Protein AF-L0EBZ5-F1 (afdb_monomer)

Solvent-accessible surface area (backbone atoms only — not comparable to full-atom values): 11875 Å² total; per-residue (Å²): 110,71,67,62,56,48,29,52,48,40,28,44,53,38,49,53,49,49,56,52,37,51,57,29,50,77,70,68,35,51,70,59,31,51,51,50,51,32,53,49,33,39,73,76,66,73,35,46,58,75,56,60,70,71,45,53,50,66,55,54,47,49,76,44,35,58,97,87,45,67,41,54,22,59,43,52,28,51,19,52,54,30,38,51,52,11,58,46,30,44,76,71,70,37,56,68,60,14,47,55,27,36,54,39,18,31,54,36,19,58,69,40,42,88,69,65,64,85,90,47,82,65,47,40,60,62,52,30,54,53,40,48,64,73,42,66,90,52,88,76,62,61,88,48,25,52,55,50,13,54,46,28,44,78,72,46,33,40,41,61,12,48,52,26,40,52,57,20,61,76,31,92,88,52,58,68,67,59,56,49,50,50,38,62,53,56,72,74,51,57,61,69,59,29,45,75,14,64,36,38,60,69,56,45,52,47,55,43,47,55,53,60,54,53,56,68,55,58,71,71,77,114

Nearest PDB structures (foldseek):
  8e0o-assembly1_C  TM=2.740E-01  e=2.193E-01  synthetic construct
  4wne-assembly1_A  TM=2.715E-01  e=3.177E-01  Homo sapiens
  7obr-assembly1_u  TM=5.544E-01  e=4.876E+00  Canis lupus familiaris
  9dze-assembly1_S  TM=2.892E-01  e=5.286E-01  synthetic construct

Mean predicted aligned error: 4.86 Å

pLDDT: mean 92.27, std 10.13, range [36.72, 98.69]

Organism: Thermobacillus composti (strain DSM 18247 / JCM 13945 / KWC4) (NCBI:txid717605)

Radius of gyration: 19.89 Å; Cα contacts (8 Å, |Δi|>4): 236; chains: 1; bounding box: 56×47×51 Å

Structure (mmCIF, N/CA/C/O backbone):
data_AF-L0EBZ5-F1
#
_entry.id   AF-L0EBZ5-F1
#
loop_
_atom_site.group_PDB
_atom_site.id
_atom_site.type_symbol
_atom_site.label_atom_id
_atom_site.label_alt_id
_atom_site.label_comp_id
_atom_site.label_asym_id
_atom_site.label_entity_id
_atom_site.label_seq_id
_atom_site.pdbx_PDB_ins_code
_atom_site.Cartn_x
_atom_site.Cartn_y
_atom_site.Cartn_z
_atom_site.occupancy
_atom_site.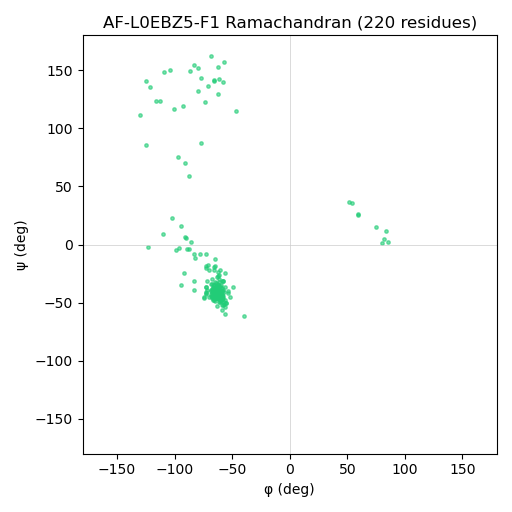B_iso_or_equiv
_atom_site.auth_seq_id
_atom_site.auth_comp_id
_atom_site.auth_asym_id
_atom_site.auth_atom_id
_atom_site.pdbx_PDB_model_num
ATOM 1 N N . MET A 1 1 ? 3.199 -25.311 5.488 1.00 59.12 1 MET A N 1
ATOM 2 C CA . MET A 1 1 ? 1.806 -25.485 5.951 1.00 59.12 1 MET A CA 1
ATOM 3 C C . MET A 1 1 ? 1.466 -24.422 6.993 1.00 59.12 1 MET A C 1
ATOM 5 O O . MET A 1 1 ? 0.778 -23.484 6.636 1.00 59.12 1 MET A O 1
ATOM 9 N N . PHE A 1 2 ? 2.091 -24.427 8.180 1.00 72.75 2 PHE A N 1
ATOM 10 C CA . PHE A 1 2 ? 1.770 -23.491 9.277 1.00 72.75 2 PHE A CA 1
ATOM 11 C C . PHE A 1 2 ? 1.794 -21.982 8.954 1.00 72.75 2 PHE A C 1
ATOM 13 O O . PHE A 1 2 ? 0.926 -21.261 9.432 1.00 72.75 2 PHE A O 1
ATOM 20 N N . GLN A 1 3 ? 2.750 -21.493 8.156 1.00 79.06 3 GLN A N 1
ATOM 21 C CA . GLN A 1 3 ? 2.847 -20.058 7.841 1.00 79.06 3 GLN A CA 1
ATOM 22 C C . GLN A 1 3 ? 1.708 -19.577 6.930 1.00 79.06 3 GLN A C 1
ATOM 24 O O . GLN A 1 3 ? 1.092 -18.557 7.216 1.00 79.06 3 GLN A O 1
ATOM 29 N N . ARG A 1 4 ? 1.382 -20.334 5.871 1.00 82.75 4 ARG A N 1
ATOM 30 C CA . ARG A 1 4 ? 0.269 -20.001 4.965 1.00 82.75 4 ARG A CA 1
ATOM 31 C C . ARG A 1 4 ? -1.068 -20.048 5.704 1.00 82.75 4 ARG A C 1
ATOM 33 O O . ARG A 1 4 ? -1.863 -19.126 5.569 1.00 82.75 4 ARG A O 1
ATOM 40 N N . ASP A 1 5 ? -1.272 -21.066 6.538 1.00 86.38 5 ASP A N 1
ATOM 41 C CA . ASP A 1 5 ? -2.496 -21.206 7.336 1.00 86.38 5 ASP A CA 1
ATOM 42 C C . ASP A 1 5 ? -2.656 -20.048 8.332 1.00 86.38 5 ASP A C 1
ATOM 44 O O . ASP A 1 5 ? -3.757 -19.538 8.531 1.00 86.38 5 ASP A O 1
ATOM 48 N N . TYR A 1 6 ? -1.552 -19.600 8.938 1.00 89.00 6 TYR A N 1
ATOM 49 C CA . TYR A 1 6 ? -1.548 -18.432 9.813 1.00 89.00 6 TYR A CA 1
ATOM 50 C C . TYR A 1 6 ? -1.896 -17.141 9.058 1.00 89.00 6 TYR A C 1
ATOM 52 O O . TYR A 1 6 ? -2.787 -16.422 9.508 1.00 89.00 6 TYR A O 1
ATOM 60 N N . ILE A 1 7 ? -1.252 -16.878 7.912 1.00 89.69 7 ILE A N 1
ATOM 61 C CA . ILE A 1 7 ? -1.520 -15.690 7.085 1.00 89.69 7 ILE A CA 1
ATOM 62 C C . ILE A 1 7 ? -2.998 -15.651 6.689 1.00 89.69 7 ILE A C 1
ATOM 64 O O . ILE A 1 7 ? -3.682 -14.668 6.959 1.00 89.69 7 ILE A O 1
ATOM 68 N N . MET A 1 8 ? -3.519 -16.749 6.136 1.00 90.94 8 MET A N 1
ATOM 69 C CA . MET A 1 8 ? -4.922 -16.841 5.719 1.00 90.94 8 MET A CA 1
ATOM 70 C C . MET A 1 8 ? -5.890 -16.632 6.884 1.00 90.94 8 MET A C 1
ATOM 72 O O . MET A 1 8 ? -6.902 -15.947 6.736 1.00 90.94 8 MET A O 1
ATOM 76 N N . ARG A 1 9 ? -5.573 -17.179 8.063 1.00 92.69 9 ARG A N 1
ATOM 77 C CA . ARG A 1 9 ? -6.382 -16.964 9.264 1.00 92.69 9 ARG A CA 1
ATOM 78 C C . ARG A 1 9 ? -6.375 -15.501 9.699 1.00 92.69 9 ARG A C 1
ATOM 80 O O . ARG A 1 9 ? -7.437 -14.990 10.036 1.00 92.69 9 ARG A O 1
ATOM 87 N N . MET A 1 10 ? -5.218 -14.839 9.683 1.00 94.69 10 MET A N 1
ATOM 88 C CA . MET A 1 10 ? -5.110 -13.425 10.054 1.00 94.69 10 MET A CA 1
ATOM 89 C C . MET A 1 10 ? -5.924 -12.538 9.103 1.00 94.69 10 MET A C 1
ATOM 91 O O . MET A 1 10 ? -6.700 -11.697 9.548 1.00 94.69 10 MET A O 1
ATOM 95 N N . ILE A 1 11 ? -5.826 -12.796 7.796 1.00 93.81 11 ILE A N 1
ATOM 96 C CA . ILE A 1 11 ? -6.605 -12.104 6.759 1.00 93.81 11 ILE A CA 1
ATOM 97 C C . ILE A 1 11 ? -8.109 -12.309 6.983 1.00 93.81 11 ILE A C 1
ATOM 99 O O . ILE A 1 11 ? -8.870 -11.342 6.980 1.00 93.81 11 ILE A O 1
ATOM 103 N N . ALA A 1 12 ? -8.552 -13.546 7.228 1.00 95.00 12 ALA A N 1
ATOM 104 C CA . ALA A 1 12 ? -9.964 -13.837 7.479 1.00 95.00 12 ALA A CA 1
ATOM 105 C C . ALA A 1 12 ? -10.494 -13.125 8.739 1.00 95.00 12 ALA A C 1
ATOM 107 O O . ALA A 1 12 ? -11.584 -12.554 8.711 1.00 95.00 12 ALA A O 1
ATOM 108 N N . GLN A 1 13 ? -9.710 -13.104 9.821 1.00 96.81 13 GLN A N 1
ATOM 109 C CA . GLN A 1 13 ? -10.061 -12.399 11.060 1.00 96.81 13 GLN A CA 1
ATOM 110 C C . GLN A 1 13 ? -10.159 -10.882 10.853 1.00 96.81 13 GLN A C 1
ATOM 112 O O . GLN A 1 13 ? -11.076 -10.247 11.376 1.00 96.81 13 GLN A O 1
ATOM 117 N N . ALA A 1 14 ? -9.255 -10.297 10.063 1.00 97.31 14 ALA A N 1
ATOM 118 C CA . ALA A 1 14 ? -9.309 -8.879 9.717 1.00 97.31 14 ALA A CA 1
ATOM 119 C C . ALA A 1 14 ? -10.527 -8.541 8.838 1.00 97.31 14 ALA A C 1
ATOM 121 O O . ALA A 1 14 ? -11.159 -7.501 9.034 1.00 97.31 14 ALA A O 1
ATOM 122 N N . ALA A 1 15 ? -10.908 -9.426 7.910 1.00 96.56 15 ALA A N 1
ATOM 123 C CA . ALA A 1 15 ? -12.110 -9.258 7.091 1.00 96.56 15 ALA A CA 1
ATOM 124 C C . ALA A 1 15 ? -13.396 -9.283 7.941 1.00 96.56 15 ALA A C 1
ATOM 126 O O . ALA A 1 15 ? -14.281 -8.443 7.764 1.00 96.56 15 ALA A O 1
ATOM 127 N N . GLU A 1 16 ? -13.488 -10.200 8.909 1.00 98.00 16 GLU A N 1
ATOM 128 C CA . GLU A 1 16 ? -14.607 -10.266 9.860 1.00 98.00 16 GLU A CA 1
ATOM 129 C C . GLU A 1 16 ? -14.685 -9.007 10.743 1.00 98.00 16 GLU A C 1
ATOM 131 O O . GLU A 1 16 ? -15.764 -8.426 10.931 1.00 98.00 16 GLU A O 1
ATOM 136 N N . ALA A 1 17 ? -13.534 -8.535 11.231 1.00 98.25 17 ALA A N 1
ATOM 137 C CA . ALA A 1 17 ? -13.429 -7.285 11.977 1.00 98.25 17 ALA A CA 1
ATOM 138 C C . ALA A 1 17 ? -13.929 -6.094 11.145 1.00 98.25 17 ALA A C 1
ATOM 140 O O . ALA A 1 17 ? -14.751 -5.310 11.623 1.00 98.25 17 ALA A O 1
ATOM 141 N N . ALA A 1 18 ? -13.518 -5.999 9.877 1.00 97.75 18 ALA A N 1
ATOM 142 C CA . ALA A 1 18 ? -13.985 -4.960 8.964 1.00 97.75 18 ALA A CA 1
ATOM 143 C C . ALA A 1 18 ? -15.507 -5.003 8.747 1.00 97.75 18 ALA A C 1
ATOM 145 O O . ALA A 1 18 ? -16.165 -3.962 8.786 1.00 97.75 18 ALA A O 1
ATOM 146 N N . GLY A 1 19 ? -16.097 -6.195 8.604 1.00 97.69 19 GLY A N 1
ATOM 147 C CA . GLY A 1 19 ? -17.553 -6.361 8.529 1.00 97.69 19 GLY A CA 1
ATOM 148 C C . GLY A 1 19 ? -18.277 -5.850 9.781 1.00 97.69 19 GLY A C 1
ATOM 149 O O . GLY A 1 19 ? -19.302 -5.167 9.681 1.00 97.69 19 GLY A O 1
ATOM 150 N N . THR A 1 20 ? -17.711 -6.109 10.962 1.00 98.25 20 THR A N 1
ATOM 151 C CA . THR A 1 20 ? -18.231 -5.601 12.242 1.00 98.25 20 THR A CA 1
ATOM 152 C C . THR A 1 20 ? -18.161 -4.074 12.309 1.00 98.25 20 THR A C 1
ATOM 154 O O . THR A 1 20 ? -19.156 -3.419 12.638 1.00 98.25 20 THR A O 1
ATOM 157 N N . ILE A 1 21 ? -17.021 -3.491 11.926 1.00 98.12 21 ILE A N 1
ATOM 158 C CA . ILE A 1 21 ? -16.803 -2.038 11.901 1.00 98.12 21 ILE A CA 1
ATOM 159 C C . ILE A 1 21 ? -17.763 -1.350 10.929 1.00 98.12 21 ILE A C 1
ATOM 161 O O . ILE A 1 21 ? -18.386 -0.347 11.284 1.00 98.12 21 ILE A O 1
ATOM 165 N N . LEU A 1 22 ? -17.969 -1.917 9.738 1.00 96.62 22 LEU A N 1
ATOM 166 C CA . LEU A 1 22 ? -18.957 -1.426 8.780 1.00 96.62 22 LEU A CA 1
ATOM 167 C C . LEU A 1 22 ? -20.370 -1.397 9.389 1.00 96.62 22 LEU A C 1
ATOM 169 O O . LEU A 1 22 ? -21.114 -0.433 9.195 1.00 96.62 22 LEU A O 1
ATOM 173 N N . GLY A 1 23 ? -20.739 -2.425 10.158 1.00 97.50 23 GLY A N 1
ATOM 174 C CA . GLY A 1 23 ? -22.012 -2.482 10.880 1.00 97.50 23 GLY A CA 1
ATOM 175 C C . GLY A 1 23 ? -22.164 -1.400 11.958 1.00 97.50 23 GLY A C 1
ATOM 176 O O . GLY A 1 23 ? -23.255 -0.848 12.116 1.00 97.50 23 GLY A O 1
ATOM 177 N N . LEU A 1 24 ? -21.091 -1.072 12.687 1.00 97.50 24 LEU A N 1
ATOM 178 C CA . LEU A 1 24 ? -21.056 0.036 13.659 1.00 97.50 24 LEU A CA 1
ATOM 179 C C . LEU A 1 24 ? -21.180 1.395 12.950 1.00 97.50 24 LEU A C 1
ATOM 181 O O . LEU A 1 24 ? -22.012 2.226 13.317 1.00 97.50 24 LEU A O 1
ATOM 185 N N . ARG A 1 25 ? -20.428 1.594 11.861 1.00 95.56 25 ARG A N 1
ATOM 186 C CA . ARG A 1 25 ? -20.462 2.817 11.041 1.00 95.56 25 ARG A CA 1
ATOM 187 C C . ARG A 1 25 ? -21.848 3.099 10.466 1.00 95.56 25 ARG A C 1
ATOM 189 O O . ARG A 1 25 ? -22.315 4.232 10.535 1.00 95.56 25 ARG A O 1
ATOM 196 N N . ARG A 1 26 ? -22.547 2.076 9.959 1.00 95.19 26 ARG A N 1
ATOM 197 C CA . ARG A 1 26 ? -23.929 2.211 9.452 1.00 95.19 26 ARG A CA 1
ATOM 198 C C . ARG A 1 26 ? -24.929 2.659 10.522 1.00 95.19 26 ARG A C 1
ATOM 200 O O . ARG A 1 26 ? -25.935 3.270 10.182 1.00 95.19 26 ARG A O 1
ATOM 207 N N . ARG A 1 27 ? -24.647 2.378 11.796 1.00 96.56 27 ARG A N 1
ATOM 208 C CA . ARG A 1 27 ? -25.429 2.837 12.954 1.00 96.56 27 ARG A CA 1
ATOM 209 C C . ARG A 1 27 ? -24.948 4.180 13.513 1.00 96.56 27 ARG A C 1
ATOM 211 O O . ARG A 1 27 ? -25.463 4.623 14.530 1.00 96.56 27 ARG A O 1
ATOM 218 N N . GLN A 1 28 ? -23.986 4.825 12.848 1.00 93.56 28 GLN A N 1
ATOM 219 C CA . GLN A 1 28 ? -23.330 6.062 13.287 1.00 93.56 28 GLN A CA 1
ATOM 220 C C . GLN A 1 28 ? -22.623 5.938 14.649 1.00 93.56 28 GLN A C 1
ATOM 222 O O . GLN A 1 28 ? -22.383 6.925 15.338 1.00 93.56 28 GLN A O 1
ATOM 227 N N . GLU A 1 29 ? -22.225 4.724 15.030 1.00 96.38 29 GLU A N 1
ATOM 228 C CA . GLU A 1 29 ? -21.567 4.431 16.306 1.00 96.38 29 GLU A CA 1
ATOM 229 C C . GLU A 1 29 ? -20.036 4.612 16.192 1.00 96.38 29 GLU A C 1
ATOM 231 O O . GLU A 1 29 ? -19.260 3.680 16.406 1.00 96.38 29 GLU A O 1
ATOM 236 N N . GLN A 1 30 ? -19.584 5.817 15.826 1.00 95.25 30 GLN A N 1
ATOM 237 C CA . GLN A 1 30 ? -18.178 6.109 15.485 1.00 95.25 30 GLN A CA 1
ATOM 238 C C . GLN A 1 30 ? -17.195 5.793 16.624 1.00 95.25 30 GLN A C 1
ATOM 240 O O . GLN A 1 30 ? -16.200 5.105 16.410 1.00 95.25 30 GLN A O 1
ATOM 245 N N . GLU A 1 31 ? -17.491 6.224 17.854 1.00 96.69 31 GLU A N 1
ATOM 246 C CA . GLU A 1 31 ? -16.633 5.929 19.010 1.00 96.69 31 GLU A CA 1
ATOM 247 C C . GLU A 1 31 ? -16.507 4.426 19.278 1.00 96.69 31 GLU A C 1
ATOM 249 O O . GLU A 1 31 ? -15.456 3.945 19.691 1.00 96.69 31 GLU A O 1
ATOM 254 N N . GLN A 1 32 ? -17.589 3.676 19.064 1.00 98.00 32 GLN A N 1
ATOM 255 C CA . GLN A 1 32 ? -17.605 2.233 19.289 1.00 98.00 32 GLN A CA 1
ATOM 256 C C . GLN A 1 32 ? -16.805 1.520 18.200 1.00 98.00 32 GLN A C 1
ATOM 258 O O . GLN A 1 32 ? -16.080 0.580 18.510 1.00 98.00 32 GLN A O 1
ATOM 263 N N . ALA A 1 33 ? -16.872 2.007 16.956 1.00 98.19 33 ALA A N 1
ATOM 264 C CA . ALA A 1 33 ? -16.024 1.540 15.865 1.00 98.19 33 ALA A CA 1
ATOM 265 C C . ALA A 1 33 ? -14.533 1.760 16.166 1.00 98.19 33 ALA A C 1
ATOM 267 O O . ALA A 1 33 ? -13.755 0.822 16.034 1.00 98.19 33 ALA A O 1
ATOM 268 N N . LEU A 1 34 ? -14.137 2.953 16.628 1.00 97.94 34 LEU A N 1
ATOM 269 C CA . LEU A 1 34 ? -12.738 3.233 16.981 1.00 97.94 34 LEU A CA 1
ATOM 270 C C . LEU A 1 34 ? -12.251 2.383 18.158 1.00 97.94 34 LEU A C 1
ATOM 272 O O . LEU A 1 34 ? -11.172 1.806 18.069 1.00 97.94 34 LEU A O 1
ATOM 276 N N . ARG A 1 35 ? -13.059 2.243 19.220 1.00 98.38 35 ARG A N 1
ATOM 277 C CA . ARG A 1 35 ? -12.728 1.355 20.349 1.00 98.38 35 ARG A CA 1
ATOM 278 C C . ARG A 1 35 ? -12.541 -0.091 19.893 1.00 98.38 35 ARG A C 1
ATOM 280 O O . ARG A 1 35 ? -11.567 -0.722 20.275 1.00 98.38 35 ARG A O 1
ATOM 287 N N . PHE A 1 36 ? -13.431 -0.588 19.033 1.00 98.62 36 PHE A N 1
ATOM 288 C CA . PHE A 1 36 ? -13.312 -1.936 18.481 1.00 98.62 36 PHE A CA 1
ATOM 289 C C . PHE A 1 36 ? -12.031 -2.114 17.652 1.00 98.62 36 PHE A C 1
ATOM 291 O O . PHE A 1 36 ? -11.375 -3.145 17.771 1.00 98.62 36 PHE A O 1
ATOM 298 N N . ILE A 1 37 ? -11.661 -1.121 16.833 1.00 98.56 37 ILE A N 1
ATOM 299 C CA . ILE A 1 37 ? -10.410 -1.145 16.060 1.00 98.56 37 ILE A CA 1
ATOM 300 C C . ILE A 1 37 ? -9.201 -1.226 16.998 1.00 98.56 37 ILE A C 1
ATOM 302 O O . ILE A 1 37 ? -8.353 -2.094 16.803 1.00 98.56 37 ILE A O 1
ATOM 306 N N . ASP A 1 38 ? -9.135 -0.364 18.016 1.00 98.25 38 ASP A N 1
ATOM 307 C CA . ASP A 1 38 ? -8.039 -0.358 18.993 1.00 98.25 38 ASP A CA 1
ATOM 308 C C . ASP A 1 38 ? -7.933 -1.692 19.743 1.00 98.25 38 ASP A C 1
ATOM 310 O O . ASP A 1 38 ? -6.853 -2.281 19.800 1.00 98.25 38 ASP A O 1
ATOM 314 N N . ASP A 1 39 ? -9.052 -2.205 20.261 1.00 98.38 39 ASP A N 1
ATOM 315 C CA . ASP A 1 39 ? -9.085 -3.478 20.986 1.00 98.38 39 ASP A CA 1
ATOM 316 C C . ASP A 1 39 ? -8.634 -4.643 20.089 1.00 98.38 39 ASP A C 1
ATOM 318 O O . ASP A 1 39 ? -7.869 -5.514 20.518 1.00 98.38 39 ASP A O 1
ATOM 322 N N . TRP A 1 40 ? -9.068 -4.654 18.822 1.00 98.62 40 TRP A N 1
ATOM 323 C CA . TRP A 1 40 ? -8.695 -5.695 17.868 1.00 98.62 40 TRP A CA 1
ATOM 324 C C . TRP A 1 40 ? -7.196 -5.665 17.550 1.00 98.62 40 TRP A C 1
ATOM 326 O O . TRP A 1 40 ? -6.545 -6.716 17.612 1.00 98.62 40 TRP A O 1
ATOM 336 N N . LEU A 1 41 ? -6.646 -4.480 1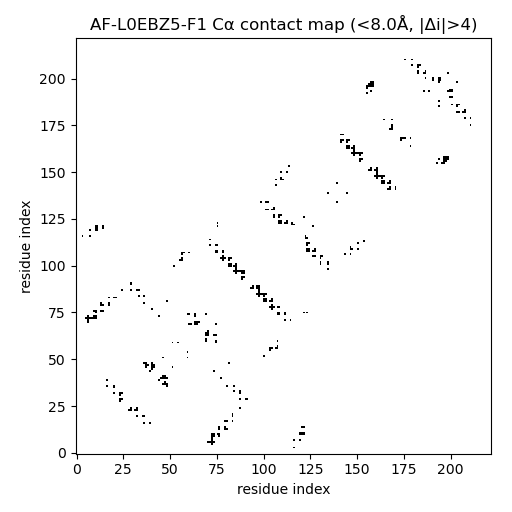7.250 1.00 98.06 41 LEU A N 1
ATOM 337 C CA . LEU A 1 41 ? -5.223 -4.293 16.952 1.00 98.06 41 LEU A CA 1
ATOM 338 C C . LEU A 1 41 ? -4.349 -4.659 18.163 1.00 98.06 41 LEU A C 1
ATOM 340 O O . LEU A 1 41 ? -3.353 -5.369 18.011 1.00 98.06 41 LEU A O 1
ATOM 344 N N . GLU A 1 42 ? -4.739 -4.266 19.376 1.00 97.88 42 GLU A N 1
ATOM 345 C CA . GLU A 1 42 ? -3.980 -4.563 20.595 1.00 97.88 42 GLU A CA 1
ATOM 346 C C . GLU A 1 42 ? -3.989 -6.069 20.901 1.00 97.88 42 GLU A C 1
ATOM 348 O O . GLU A 1 42 ? -2.960 -6.673 21.241 1.00 97.88 42 GLU A O 1
ATOM 353 N N . GLN A 1 43 ? -5.146 -6.716 20.737 1.00 97.75 43 GLN A N 1
ATOM 354 C CA . GLN A 1 43 ? -5.302 -8.140 21.009 1.00 97.75 43 GLN A CA 1
ATOM 355 C C . GLN A 1 43 ? -4.508 -9.014 20.031 1.00 97.75 43 GLN A C 1
ATOM 357 O O . GLN A 1 43 ? -3.869 -9.972 20.479 1.00 97.75 43 GLN A O 1
ATOM 362 N N . HIS A 1 44 ? -4.560 -8.708 18.731 1.00 96.62 44 HIS A N 1
ATOM 363 C CA . HIS A 1 44 ? -4.001 -9.569 17.680 1.00 96.62 44 HIS A CA 1
ATOM 364 C C . HIS A 1 44 ? -2.579 -9.182 17.283 1.00 96.62 44 HIS A C 1
ATOM 366 O O . HIS A 1 44 ? -1.773 -10.065 16.995 1.00 96.62 44 HIS A O 1
ATOM 372 N N . LEU A 1 45 ? -2.265 -7.886 17.289 1.00 95.94 45 LEU A N 1
ATOM 373 C CA . LEU A 1 45 ? -1.041 -7.338 16.707 1.00 95.94 45 LEU A CA 1
ATOM 374 C C . LEU A 1 45 ? -0.190 -6.548 17.710 1.00 95.94 45 LEU A C 1
ATOM 376 O O . LEU A 1 45 ? 0.900 -6.115 17.347 1.00 95.94 45 LEU A O 1
ATOM 380 N N . ARG A 1 46 ? -0.641 -6.393 18.969 1.00 96.50 46 ARG A N 1
ATOM 381 C CA . ARG A 1 46 ? 0.047 -5.596 20.011 1.00 96.50 46 ARG A CA 1
ATOM 382 C C . ARG A 1 46 ? 0.327 -4.163 19.550 1.00 96.50 46 ARG A C 1
ATOM 384 O O . ARG A 1 46 ? 1.372 -3.588 19.851 1.00 96.50 46 ARG A O 1
ATOM 391 N N . LEU A 1 47 ? -0.607 -3.623 18.774 1.00 96.94 47 LEU A N 1
ATOM 392 C CA . LEU A 1 47 ? -0.532 -2.311 18.157 1.00 96.94 47 LEU A CA 1
ATOM 393 C C . LEU A 1 47 ? -1.763 -1.505 18.565 1.00 96.94 47 LEU A C 1
ATOM 395 O O . LEU A 1 47 ? -2.869 -2.026 18.578 1.00 96.94 47 LEU A O 1
ATOM 399 N N . ARG A 1 48 ? -1.579 -0.214 18.827 1.00 96.69 48 ARG A N 1
ATOM 400 C CA . ARG A 1 48 ? -2.682 0.737 19.001 1.00 96.69 48 ARG A CA 1
ATOM 401 C C . ARG A 1 48 ? -2.832 1.616 17.768 1.00 96.69 48 ARG A C 1
ATOM 403 O O . ARG A 1 48 ? -1.828 1.941 17.128 1.00 96.69 48 ARG A O 1
ATOM 410 N N . LEU A 1 49 ? -4.048 2.073 17.476 1.00 96.94 49 LEU A N 1
ATOM 411 C CA . LEU A 1 49 ? -4.326 2.936 16.328 1.00 96.94 49 LEU A CA 1
ATOM 412 C C . LEU A 1 49 ? -3.561 4.262 16.414 1.00 96.94 49 LEU A C 1
ATOM 414 O O . LEU A 1 49 ? -3.024 4.719 15.411 1.00 96.94 49 LEU A O 1
ATOM 418 N N . ASP A 1 50 ? -3.417 4.846 17.608 1.00 96.56 50 ASP A N 1
ATOM 419 C CA . ASP A 1 50 ? -2.668 6.099 17.774 1.00 96.56 50 ASP A CA 1
ATOM 420 C C . ASP A 1 50 ? -1.163 5.944 17.511 1.00 96.56 50 ASP A C 1
ATOM 422 O O . ASP A 1 50 ? -0.513 6.888 17.056 1.00 96.56 50 ASP A O 1
ATOM 426 N N . LEU A 1 51 ? -0.600 4.758 17.768 1.00 96.62 51 LEU A N 1
ATOM 427 C CA . LEU A 1 51 ? 0.770 4.439 17.370 1.00 96.62 51 LEU A CA 1
ATOM 428 C C . LEU A 1 51 ? 0.848 4.235 15.852 1.00 96.62 51 LEU A C 1
ATOM 430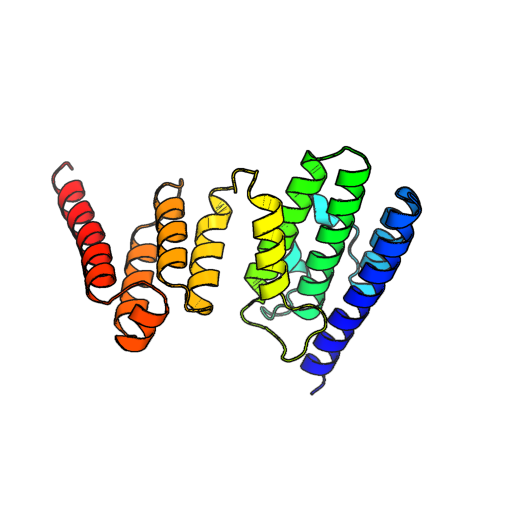 O O . LEU A 1 51 ? 1.750 4.777 15.214 1.00 96.62 51 LEU A O 1
ATOM 434 N N . ALA A 1 52 ? -0.128 3.533 15.270 1.00 96.88 52 ALA A N 1
ATOM 435 C CA . ALA A 1 52 ? -0.222 3.345 13.826 1.00 96.88 52 ALA A CA 1
ATOM 436 C C . ALA A 1 52 ? -0.354 4.667 13.057 1.00 96.88 52 ALA A C 1
ATOM 438 O O . ALA A 1 52 ? 0.233 4.821 11.989 1.00 96.88 52 ALA A O 1
ATOM 439 N N . ASP A 1 53 ? -1.045 5.660 13.614 1.00 96.38 53 ASP A N 1
ATOM 440 C CA . ASP A 1 53 ? -1.153 6.994 13.023 1.00 96.38 53 ASP A CA 1
ATOM 441 C C . ASP A 1 53 ? 0.193 7.748 13.026 1.00 96.38 53 ASP A C 1
ATOM 443 O O . ASP A 1 53 ? 0.472 8.482 12.074 1.00 96.38 53 ASP A O 1
ATOM 447 N N . ARG A 1 54 ? 1.049 7.544 14.039 1.00 96.56 54 ARG A N 1
ATOM 448 C CA . ARG A 1 54 ? 2.346 8.241 14.188 1.00 96.56 54 ARG A CA 1
ATOM 449 C C . ARG A 1 54 ? 3.490 7.626 13.385 1.00 96.56 54 ARG A C 1
ATOM 451 O O . ARG A 1 54 ? 4.401 8.351 13.001 1.00 96.56 54 ARG A O 1
ATOM 458 N N . LEU A 1 55 ? 3.473 6.313 13.176 1.00 96.81 55 LEU A N 1
ATOM 459 C CA . LEU A 1 55 ? 4.537 5.600 12.465 1.00 96.81 55 LEU A CA 1
ATOM 460 C C . LEU A 1 55 ? 4.412 5.746 10.946 1.00 96.81 55 LEU A C 1
ATOM 462 O O . LEU A 1 55 ? 3.307 5.892 10.425 1.00 96.81 55 LEU A O 1
ATOM 466 N N . SER A 1 56 ? 5.530 5.671 10.225 1.00 95.69 56 SER A N 1
ATOM 467 C CA . SER A 1 56 ? 5.499 5.514 8.765 1.00 95.69 56 SER A CA 1
ATOM 468 C C . SER A 1 56 ? 4.962 4.123 8.376 1.00 95.69 56 SER A C 1
ATOM 470 O O . SER A 1 56 ? 4.933 3.211 9.210 1.00 95.69 56 SER A O 1
ATOM 472 N N . ALA A 1 57 ? 4.530 3.926 7.123 1.00 95.12 57 ALA A N 1
ATOM 473 C CA . ALA A 1 57 ? 4.181 2.581 6.649 1.00 95.12 57 ALA A CA 1
ATOM 474 C C . ALA A 1 57 ? 5.390 1.632 6.721 1.00 95.12 57 ALA A C 1
ATOM 476 O O . ALA A 1 57 ? 5.238 0.460 7.064 1.00 95.12 57 ALA A O 1
ATOM 477 N N . ASP A 1 58 ? 6.592 2.153 6.465 1.00 93.56 58 ASP A N 1
ATOM 478 C CA . ASP A 1 58 ? 7.861 1.440 6.605 1.00 93.56 58 ASP A CA 1
ATOM 479 C C . ASP A 1 58 ? 8.068 0.929 8.032 1.00 93.56 58 ASP A C 1
ATOM 481 O O . ASP A 1 58 ? 8.284 -0.267 8.229 1.00 93.56 58 ASP A O 1
ATOM 485 N N . ASP A 1 59 ? 7.937 1.803 9.032 1.00 96.19 59 ASP A N 1
ATOM 486 C CA . ASP A 1 59 ? 8.102 1.427 10.438 1.00 96.19 59 ASP A CA 1
ATOM 487 C C . ASP A 1 59 ? 7.025 0.433 10.890 1.00 96.19 59 ASP A C 1
ATOM 489 O O . ASP A 1 59 ? 7.321 -0.512 11.622 1.00 96.19 59 ASP A O 1
ATOM 493 N N . LEU A 1 60 ? 5.781 0.593 10.422 1.00 95.94 60 LEU A N 1
ATOM 494 C CA . LEU A 1 60 ? 4.707 -0.363 10.706 1.00 95.94 60 LEU A CA 1
ATOM 495 C C . LEU A 1 60 ? 4.984 -1.745 10.120 1.00 95.94 60 LEU A C 1
ATOM 497 O O . LEU A 1 60 ? 4.792 -2.753 10.801 1.00 95.94 60 LEU A O 1
ATOM 501 N N . ALA A 1 61 ? 5.460 -1.806 8.878 1.00 94.00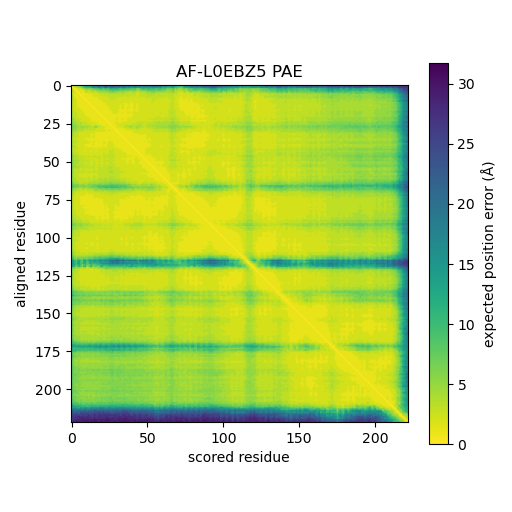 61 ALA A N 1
ATOM 502 C CA . ALA A 1 61 ? 5.858 -3.065 8.267 1.00 94.00 61 ALA A CA 1
ATOM 503 C C . ALA A 1 61 ? 7.045 -3.696 9.016 1.00 94.00 61 ALA A C 1
ATOM 505 O O . ALA A 1 61 ? 7.069 -4.912 9.219 1.00 94.00 61 ALA A O 1
ATOM 506 N N . GLN A 1 62 ? 8.002 -2.885 9.482 1.00 94.56 62 GLN A N 1
ATOM 507 C CA . GLN A 1 62 ? 9.148 -3.363 10.262 1.00 94.56 62 GLN A CA 1
ATOM 508 C C . GLN A 1 62 ? 8.751 -3.931 11.628 1.00 94.56 62 GLN A C 1
ATOM 510 O O . GLN A 1 62 ? 9.302 -4.955 12.032 1.00 94.56 62 GLN A O 1
ATOM 515 N N . LEU A 1 63 ? 7.760 -3.352 12.317 1.00 94.94 63 LEU A N 1
ATOM 516 C CA . LEU A 1 63 ? 7.228 -3.922 13.566 1.00 94.94 63 LEU A CA 1
ATOM 517 C C . LEU A 1 63 ? 6.702 -5.352 13.388 1.00 94.94 63 LE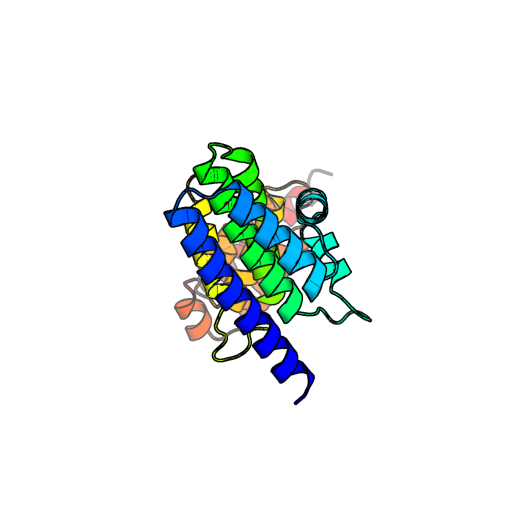U A C 1
ATOM 519 O O . LEU A 1 63 ? 6.793 -6.167 14.306 1.00 94.94 63 LEU A O 1
ATOM 523 N N . HIS A 1 64 ? 6.189 -5.661 12.199 1.00 92.69 64 HIS A N 1
ATOM 524 C CA . HIS A 1 64 ? 5.678 -6.978 11.833 1.00 92.69 64 HIS A CA 1
ATOM 525 C C . HIS A 1 64 ? 6.660 -7.774 10.962 1.00 92.69 64 HIS A C 1
ATOM 527 O O . HIS A 1 64 ? 6.262 -8.699 10.262 1.00 92.69 64 HIS A O 1
ATOM 533 N N . THR A 1 65 ? 7.955 -7.458 11.019 1.00 91.00 65 THR A N 1
ATOM 534 C CA . THR A 1 65 ? 9.009 -8.190 10.308 1.00 91.00 65 THR A CA 1
ATOM 535 C C . THR A 1 65 ? 9.915 -8.904 11.304 1.00 91.00 65 THR A C 1
ATOM 537 O O . THR A 1 65 ? 10.516 -8.291 12.181 1.00 91.00 65 THR A O 1
ATOM 540 N N . THR A 1 66 ? 10.055 -10.225 11.166 1.00 88.25 66 THR A N 1
ATOM 541 C CA . THR A 1 66 ? 10.926 -11.031 12.038 1.00 88.25 66 THR A CA 1
ATOM 542 C C . THR A 1 66 ? 12.053 -11.642 11.222 1.00 88.25 66 THR A C 1
ATOM 544 O O . THR A 1 66 ? 11.806 -12.348 10.249 1.00 88.25 66 THR A O 1
ATOM 547 N N . ALA A 1 67 ? 13.303 -11.382 11.619 1.00 87.81 67 ALA A N 1
ATOM 548 C CA . ALA A 1 67 ? 14.500 -11.875 10.926 1.00 87.81 67 ALA A CA 1
ATOM 549 C C . ALA A 1 67 ? 14.506 -11.573 9.408 1.00 87.81 67 ALA A C 1
ATOM 551 O O . ALA A 1 67 ? 14.965 -12.384 8.607 1.00 87.81 67 ALA A O 1
ATOM 552 N N . GLY A 1 68 ? 13.979 -10.405 9.020 1.00 83.94 68 GLY A N 1
ATOM 553 C CA . GLY A 1 68 ? 13.887 -9.965 7.623 1.00 83.94 68 GLY A CA 1
ATOM 554 C C . GLY A 1 68 ? 12.722 -10.562 6.829 1.00 83.94 68 GLY A C 1
ATOM 555 O O . GLY A 1 68 ? 12.585 -10.245 5.652 1.00 83.94 68 GLY A O 1
ATOM 556 N N . VAL A 1 69 ? 11.879 -11.395 7.446 1.00 85.00 69 VAL A N 1
ATOM 557 C CA . VAL A 1 69 ? 10.680 -11.960 6.815 1.00 85.00 69 VAL A CA 1
ATOM 558 C C . VAL A 1 69 ? 9.448 -11.175 7.284 1.00 85.00 69 VAL A C 1
ATOM 560 O O . VAL A 1 69 ? 9.164 -11.184 8.488 1.00 85.00 69 VAL A O 1
ATOM 563 N N . PRO A 1 70 ? 8.730 -10.480 6.381 1.00 89.19 70 PRO A N 1
ATOM 564 C CA . PRO A 1 70 ? 7.524 -9.745 6.741 1.00 89.19 70 PRO A CA 1
ATOM 565 C C . PRO A 1 70 ? 6.370 -10.703 7.061 1.00 89.19 70 PRO A C 1
ATOM 567 O O . PRO A 1 70 ? 6.114 -11.667 6.334 1.00 89.19 70 PRO A O 1
ATOM 570 N N . ASP A 1 71 ? 5.631 -10.422 8.132 1.00 92.56 71 ASP A N 1
ATOM 571 C CA . ASP A 1 71 ? 4.334 -11.042 8.393 1.00 92.56 71 ASP A CA 1
ATOM 572 C C . ASP A 1 71 ? 3.279 -10.378 7.498 1.00 92.56 71 ASP A C 1
ATOM 574 O O . ASP A 1 71 ? 2.615 -9.410 7.876 1.00 92.56 71 ASP A O 1
ATOM 578 N N . ALA A 1 72 ? 3.139 -10.906 6.280 1.00 92.69 72 ALA A N 1
ATOM 579 C CA . ALA A 1 72 ? 2.177 -10.407 5.303 1.00 92.69 72 ALA A CA 1
ATOM 580 C C . ALA A 1 72 ? 0.738 -10.409 5.847 1.00 92.69 72 ALA A C 1
ATOM 582 O O . ALA A 1 72 ? -0.008 -9.470 5.588 1.00 92.69 72 ALA A O 1
ATOM 583 N N . GLY A 1 73 ? 0.352 -11.411 6.646 1.00 94.06 73 GLY A N 1
ATOM 584 C CA . GLY A 1 73 ? -0.987 -11.485 7.231 1.00 94.06 73 GLY A CA 1
ATOM 585 C C . GLY A 1 73 ? -1.255 -10.336 8.202 1.00 94.06 73 GLY A C 1
ATOM 586 O O . GLY A 1 73 ? -2.305 -9.698 8.124 1.00 94.06 73 GLY A O 1
ATOM 587 N N . ALA A 1 74 ? -0.293 -10.040 9.080 1.00 95.62 74 ALA A N 1
ATOM 588 C CA . ALA A 1 74 ? -0.374 -8.899 9.989 1.00 95.62 74 ALA A CA 1
ATOM 589 C C . ALA A 1 74 ? -0.411 -7.566 9.231 1.00 95.62 74 ALA A C 1
ATOM 591 O O . ALA A 1 74 ? -1.258 -6.725 9.518 1.00 95.62 74 ALA A O 1
ATOM 592 N N . ILE A 1 75 ? 0.457 -7.381 8.234 1.00 96.44 75 ILE A N 1
ATOM 593 C CA . ILE A 1 75 ? 0.519 -6.135 7.457 1.00 96.44 75 ILE A CA 1
ATOM 594 C C . ILE A 1 75 ? -0.783 -5.895 6.672 1.00 96.44 75 ILE A C 1
ATOM 596 O O . ILE A 1 75 ? -1.312 -4.783 6.714 1.00 96.44 75 ILE A O 1
ATOM 600 N N . ILE A 1 76 ? -1.342 -6.929 6.026 1.00 96.19 76 ILE A N 1
ATOM 601 C CA . ILE A 1 76 ? -2.652 -6.857 5.347 1.00 96.19 76 ILE A CA 1
ATOM 602 C C . ILE A 1 76 ? -3.748 -6.477 6.347 1.00 96.19 76 ILE A C 1
ATOM 604 O O . ILE A 1 76 ? -4.577 -5.610 6.063 1.00 96.19 76 ILE A O 1
ATOM 608 N N . ALA A 1 77 ? -3.740 -7.081 7.538 1.00 96.81 77 ALA A N 1
ATOM 609 C CA . ALA A 1 77 ? -4.701 -6.747 8.579 1.00 96.81 77 ALA A CA 1
ATOM 610 C C . ALA A 1 77 ? -4.585 -5.278 9.017 1.00 96.81 77 ALA A C 1
ATOM 612 O O . ALA A 1 77 ? -5.590 -4.569 9.014 1.00 96.81 77 ALA A O 1
ATOM 613 N N . VAL A 1 78 ? -3.378 -4.782 9.322 1.00 98.12 78 VAL A N 1
ATOM 614 C CA . VAL A 1 78 ? -3.166 -3.365 9.679 1.00 98.12 78 VAL A CA 1
ATOM 615 C C . VAL A 1 78 ? -3.676 -2.446 8.572 1.00 98.12 78 VAL A C 1
ATOM 617 O O . VAL A 1 78 ? -4.424 -1.513 8.861 1.00 98.12 78 VAL A O 1
ATOM 620 N N . ALA A 1 79 ? -3.330 -2.722 7.313 1.00 97.88 79 ALA A N 1
ATOM 621 C CA . ALA A 1 79 ? -3.778 -1.924 6.176 1.00 97.88 79 ALA A CA 1
ATOM 622 C C . ALA A 1 79 ? -5.313 -1.874 6.085 1.00 97.88 79 ALA A C 1
ATOM 624 O O . ALA A 1 79 ? -5.898 -0.797 5.936 1.00 97.88 79 ALA A O 1
ATOM 625 N N . ARG A 1 80 ? -5.983 -3.020 6.263 1.00 98.00 80 ARG A N 1
ATOM 626 C CA . ARG A 1 80 ? -7.447 -3.091 6.253 1.00 98.00 80 ARG A CA 1
ATOM 627 C C . ARG A 1 80 ? -8.079 -2.296 7.395 1.00 98.00 80 ARG A C 1
ATOM 629 O O . ARG A 1 80 ? -9.033 -1.551 7.167 1.00 98.00 80 ARG A O 1
ATOM 636 N N . LEU A 1 81 ? -7.560 -2.437 8.614 1.00 98.44 81 LEU A N 1
ATOM 637 C CA . LEU A 1 81 ? -8.080 -1.730 9.785 1.00 98.44 81 LEU A CA 1
ATOM 638 C C . LEU A 1 81 ? -7.818 -0.216 9.694 1.00 98.44 81 LEU A C 1
ATOM 640 O O . LEU A 1 81 ? -8.680 0.567 10.094 1.00 98.44 81 LEU A O 1
ATOM 644 N N . LEU A 1 82 ? -6.698 0.214 9.101 1.00 98.69 82 LEU A N 1
ATOM 645 C CA . LEU A 1 82 ? -6.435 1.625 8.794 1.00 98.69 82 LEU A CA 1
ATOM 646 C C . LEU A 1 82 ? -7.432 2.188 7.775 1.00 98.69 82 LEU A C 1
ATOM 648 O O . LEU A 1 82 ? -7.927 3.297 7.977 1.00 98.69 82 LEU A O 1
ATOM 652 N N . ARG A 1 83 ? -7.785 1.436 6.723 1.00 98.44 83 ARG A N 1
ATOM 653 C CA . ARG A 1 83 ? -8.821 1.851 5.758 1.00 98.44 83 ARG A CA 1
ATOM 654 C C . ARG A 1 83 ? -10.190 2.006 6.426 1.00 98.44 83 ARG A C 1
ATOM 656 O O . ARG A 1 83 ? -10.884 2.990 6.177 1.00 98.44 83 ARG A O 1
ATOM 663 N N . GLU A 1 84 ? -10.568 1.099 7.328 1.00 98.56 84 GLU A N 1
ATOM 664 C CA . GLU A 1 84 ? -11.803 1.261 8.109 1.00 98.56 84 GLU A CA 1
ATOM 665 C C . GLU A 1 84 ? -11.738 2.467 9.055 1.00 98.56 84 GLU A C 1
ATOM 667 O O . GLU A 1 84 ? -12.684 3.252 9.114 1.00 98.56 84 GLU A O 1
ATOM 672 N N . ALA A 1 85 ? -10.614 2.669 9.748 1.00 98.50 85 ALA A N 1
ATOM 673 C CA . ALA A 1 85 ? -10.393 3.833 10.605 1.00 98.50 85 ALA A CA 1
ATOM 674 C C . ALA A 1 85 ? -10.425 5.154 9.816 1.00 98.50 85 ALA A C 1
ATOM 676 O O . ALA A 1 85 ? -10.898 6.169 10.334 1.00 98.50 85 ALA A O 1
ATOM 677 N N . ALA A 1 86 ? -9.950 5.155 8.568 1.00 98.44 86 ALA A N 1
ATOM 678 C CA . ALA A 1 86 ? -10.077 6.288 7.660 1.00 98.44 86 ALA A CA 1
ATOM 679 C C . ALA A 1 86 ? -11.546 6.589 7.370 1.00 98.44 86 ALA A C 1
ATOM 681 O O . ALA A 1 86 ? -11.992 7.724 7.476 1.00 98.44 86 ALA A O 1
ATOM 682 N N . ALA A 1 87 ? -12.321 5.550 7.081 1.00 98.00 87 ALA A N 1
ATOM 683 C CA . ALA A 1 87 ? -13.726 5.683 6.749 1.00 98.00 87 ALA A CA 1
ATOM 684 C C . ALA A 1 87 ? -14.612 6.037 7.967 1.00 98.00 87 ALA A C 1
ATOM 686 O O . ALA A 1 87 ? -15.735 6.518 7.795 1.00 98.00 87 ALA A O 1
ATOM 687 N N . VAL A 1 88 ? -14.128 5.815 9.199 1.00 98.12 88 VAL A N 1
ATOM 688 C CA . VAL A 1 88 ? -14.709 6.395 10.424 1.00 98.12 88 VAL A CA 1
ATOM 689 C C . VAL A 1 88 ? -14.363 7.882 10.549 1.00 98.12 88 VAL A C 1
ATOM 691 O O . VAL A 1 88 ? -15.259 8.667 10.849 1.00 98.12 88 VAL A O 1
ATOM 694 N N . ALA A 1 89 ? -13.105 8.271 10.308 1.00 97.69 89 ALA A N 1
ATOM 695 C CA . ALA A 1 89 ? -12.670 9.673 10.360 1.00 97.69 89 ALA A CA 1
ATOM 696 C C . ALA A 1 89 ? -13.428 10.544 9.345 1.00 97.69 89 ALA A C 1
ATOM 698 O O . ALA A 1 89 ? -13.961 11.589 9.705 1.00 97.69 89 ALA A O 1
ATOM 699 N N . ASP A 1 90 ? -13.586 10.039 8.123 1.00 96.25 90 ASP A N 1
ATOM 700 C CA . ASP A 1 90 ? -14.345 10.665 7.036 1.00 96.25 90 ASP A CA 1
ATOM 701 C C . ASP A 1 90 ? -15.813 10.905 7.432 1.00 96.25 90 ASP A C 1
ATOM 703 O O . ASP A 1 90 ? -16.345 12.005 7.313 1.00 96.25 90 ASP A O 1
ATOM 707 N N . ALA A 1 91 ? -16.461 9.901 8.037 1.00 94.94 91 ALA A N 1
ATOM 708 C CA . ALA A 1 91 ? -17.823 10.038 8.559 1.00 94.94 91 ALA A CA 1
ATOM 709 C C . ALA A 1 91 ? -17.931 11.029 9.737 1.00 94.94 91 ALA A C 1
ATOM 711 O O . ALA A 1 91 ? -19.024 11.522 10.025 1.00 94.94 91 ALA A O 1
ATOM 712 N N . GLY A 1 92 ? -16.824 11.286 10.436 1.00 93.25 92 GLY A N 1
ATOM 713 C CA . GLY A 1 92 ? -16.698 12.300 11.483 1.00 93.25 92 GLY A CA 1
ATOM 714 C C . GLY A 1 92 ? -16.320 13.692 10.962 1.00 93.25 92 GLY A C 1
ATOM 715 O O . GLY A 1 92 ? -16.286 14.627 11.759 1.00 93.25 92 GLY A O 1
ATOM 716 N N . GLY A 1 93 ? -16.062 13.842 9.657 1.00 95.94 93 GLY A N 1
ATOM 717 C CA . GLY A 1 93 ? -15.658 15.101 9.023 1.00 95.94 93 GLY A CA 1
ATOM 718 C C . GLY A 1 93 ? -14.161 15.420 9.105 1.00 95.94 93 GLY A C 1
ATOM 719 O O . GLY A 1 93 ? -13.776 16.548 8.812 1.00 95.94 93 GLY A O 1
ATOM 720 N N . ASP A 1 94 ? -13.317 14.465 9.503 1.00 97.06 94 ASP A N 1
ATOM 721 C CA . ASP A 1 94 ? -11.856 14.619 9.519 1.00 97.06 94 ASP A CA 1
ATOM 722 C C . ASP A 1 94 ? -11.243 14.001 8.250 1.00 97.06 94 ASP A C 1
ATOM 724 O O . ASP A 1 94 ? -10.693 12.894 8.251 1.00 97.06 94 ASP A O 1
ATOM 728 N N . GLU A 1 95 ? -11.402 14.722 7.138 1.00 96.00 95 GLU A N 1
ATOM 729 C CA . GLU A 1 95 ? -10.933 14.306 5.810 1.00 96.00 95 GLU A CA 1
ATOM 730 C C . GLU A 1 95 ? -9.405 14.161 5.751 1.00 96.00 95 GLU A C 1
ATOM 732 O O . GLU A 1 95 ? -8.895 13.255 5.093 1.00 96.00 95 GLU A O 1
ATOM 737 N N . GLU A 1 96 ? -8.660 14.997 6.481 1.00 96.12 96 GLU A N 1
ATOM 738 C CA . GLU A 1 96 ? -7.194 14.954 6.511 1.00 96.12 96 GLU A CA 1
ATOM 739 C C . GLU A 1 96 ? -6.686 13.680 7.200 1.00 96.12 96 GLU A C 1
ATOM 741 O O . GLU A 1 96 ? -5.777 13.003 6.703 1.00 96.12 96 GLU A O 1
ATOM 746 N N . LEU A 1 97 ? -7.274 13.308 8.341 1.00 97.06 97 LEU A N 1
ATOM 747 C CA . LEU A 1 97 ? -6.953 12.044 8.998 1.00 97.06 97 LEU A CA 1
ATOM 748 C C . LEU A 1 97 ? -7.377 10.845 8.143 1.00 97.06 97 LEU A C 1
ATOM 750 O O . LEU A 1 97 ? -6.638 9.858 8.067 1.00 97.06 97 LEU A O 1
ATOM 754 N N . ALA A 1 98 ? -8.534 10.925 7.480 1.00 97.81 98 ALA A N 1
ATOM 755 C CA . ALA A 1 98 ? -8.986 9.888 6.560 1.00 97.81 98 ALA A CA 1
ATOM 756 C C . ALA A 1 98 ? -8.003 9.699 5.394 1.00 97.81 98 ALA A C 1
ATOM 758 O O . ALA A 1 98 ? -7.593 8.571 5.112 1.00 97.81 98 ALA A O 1
ATOM 759 N N . TYR A 1 99 ? -7.566 10.793 4.769 1.00 97.56 99 TYR A N 1
ATOM 760 C CA . TYR A 1 99 ? -6.553 10.796 3.715 1.00 97.56 99 TYR A CA 1
ATOM 761 C C . TYR A 1 99 ? -5.252 10.130 4.181 1.00 97.56 99 TYR A C 1
ATOM 763 O O . TYR A 1 99 ? -4.814 9.148 3.578 1.00 97.56 99 TYR A O 1
ATOM 771 N N . ARG A 1 100 ? -4.678 10.574 5.310 1.00 96.94 100 ARG A N 1
ATOM 772 C CA . ARG A 1 100 ? -3.419 10.010 5.837 1.00 96.94 100 ARG A CA 1
ATOM 773 C C . ARG A 1 100 ? -3.514 8.510 6.121 1.00 96.94 100 ARG A C 1
ATOM 775 O O . ARG A 1 100 ? -2.558 7.774 5.876 1.00 96.94 100 ARG A O 1
ATOM 782 N N . ARG A 1 101 ? -4.657 8.037 6.623 1.00 98.12 101 ARG A N 1
ATOM 783 C CA . ARG A 1 101 ? -4.886 6.608 6.892 1.00 98.12 101 ARG A CA 1
ATOM 784 C C . ARG A 1 101 ? -5.069 5.790 5.612 1.00 98.12 101 ARG A C 1
ATOM 786 O O . ARG A 1 101 ? -4.499 4.705 5.528 1.00 98.12 101 ARG A O 1
ATOM 793 N N . ARG A 1 102 ? -5.802 6.302 4.612 1.00 98.38 102 ARG A N 1
ATOM 794 C CA . ARG A 1 102 ? -5.939 5.665 3.284 1.00 98.38 102 ARG A CA 1
ATOM 795 C C . ARG A 1 102 ? -4.590 5.544 2.583 1.00 98.38 102 ARG A C 1
ATOM 797 O O . ARG A 1 102 ? -4.256 4.467 2.102 1.00 98.38 102 ARG A O 1
ATOM 804 N N . LEU A 1 103 ? -3.802 6.616 2.591 1.00 97.50 103 LEU A N 1
ATOM 805 C CA . LEU A 1 103 ? -2.464 6.642 2.007 1.00 97.50 103 LEU A CA 1
ATOM 806 C C . LEU A 1 103 ? -1.549 5.589 2.652 1.00 97.50 103 LEU A C 1
ATOM 808 O O . LEU A 1 103 ? -0.933 4.782 1.961 1.00 97.50 103 LEU A O 1
ATOM 812 N N . LYS A 1 104 ? -1.540 5.519 3.987 1.00 97.69 104 LYS A N 1
ATOM 813 C CA . LYS A 1 104 ? -0.756 4.519 4.723 1.00 97.69 104 LYS A CA 1
ATOM 814 C C . LYS A 1 104 ? -1.234 3.089 4.462 1.00 97.69 104 LYS A C 1
ATOM 816 O O . LYS A 1 104 ? -0.420 2.181 4.322 1.00 97.69 104 LYS A O 1
ATOM 821 N N . ALA A 1 105 ? -2.547 2.876 4.364 1.00 98.25 105 ALA A N 1
ATOM 822 C CA . ALA A 1 105 ? -3.106 1.586 3.973 1.00 98.25 105 ALA A CA 1
ATOM 823 C C . ALA A 1 105 ? -2.690 1.191 2.545 1.00 98.25 105 ALA A C 1
ATOM 825 O O . ALA A 1 105 ? -2.390 0.021 2.303 1.00 98.25 105 ALA A O 1
ATOM 826 N N . LEU A 1 106 ? -2.632 2.147 1.612 1.00 98.12 106 LEU A N 1
ATOM 827 C CA . LEU A 1 106 ? -2.170 1.913 0.245 1.00 98.12 106 LEU A CA 1
ATOM 828 C C . LEU A 1 106 ? -0.699 1.486 0.250 1.00 98.12 106 LEU A C 1
ATOM 830 O O . LEU A 1 106 ? -0.386 0.410 -0.253 1.00 98.12 106 LEU A O 1
ATOM 834 N N . GLU A 1 107 ? 0.177 2.254 0.901 1.00 96.75 107 GLU A N 1
ATOM 835 C CA . GLU A 1 107 ? 1.607 1.937 1.039 1.00 96.75 107 GLU A CA 1
ATOM 836 C C . GLU A 1 107 ? 1.855 0.524 1.585 1.00 96.75 107 GLU A C 1
ATOM 838 O O . GLU A 1 107 ? 2.678 -0.221 1.046 1.00 96.75 107 GLU A O 1
ATOM 843 N N . LEU A 1 108 ? 1.120 0.126 2.630 1.00 96.31 108 LEU A N 1
ATOM 844 C CA . LEU A 1 108 ? 1.231 -1.214 3.206 1.00 96.31 108 LEU A CA 1
ATOM 845 C C . LEU A 1 108 ? 0.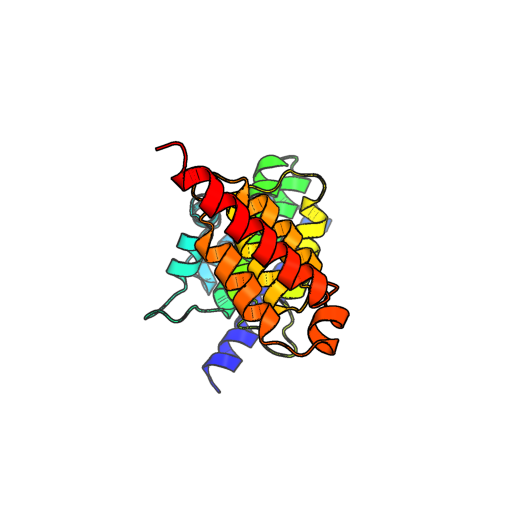810 -2.299 2.207 1.00 96.31 108 LEU A C 1
ATOM 847 O O . LEU A 1 108 ? 1.551 -3.268 2.045 1.00 96.31 108 LEU A O 1
ATOM 851 N N . ASN A 1 109 ? -0.315 -2.126 1.501 1.00 95.88 109 ASN A N 1
ATOM 852 C CA . ASN A 1 109 ? -0.787 -3.082 0.490 1.00 95.88 109 ASN A CA 1
ATOM 853 C C . ASN A 1 109 ? 0.205 -3.240 -0.676 1.00 95.88 109 ASN A C 1
ATOM 855 O O . ASN A 1 109 ? 0.522 -4.368 -1.062 1.00 95.88 109 ASN A O 1
ATOM 859 N N . LEU A 1 110 ? 0.777 -2.142 -1.187 1.00 94.88 110 LEU A N 1
ATOM 860 C CA . LEU A 1 110 ? 1.800 -2.194 -2.244 1.00 94.88 110 LEU A CA 1
ATOM 861 C C . LEU A 1 110 ? 3.031 -3.014 -1.823 1.00 94.88 110 LEU A C 1
ATOM 863 O O . LEU A 1 110 ? 3.666 -3.662 -2.664 1.00 94.88 110 LEU A O 1
ATOM 867 N N . ARG A 1 111 ? 3.356 -3.006 -0.524 1.00 91.69 111 ARG A N 1
ATOM 868 C CA . ARG A 1 111 ? 4.502 -3.712 0.065 1.00 91.69 111 ARG A CA 1
ATOM 869 C C . ARG A 1 111 ? 4.315 -5.225 0.120 1.00 91.69 111 ARG A C 1
ATOM 871 O O . ARG A 1 111 ? 5.264 -5.965 -0.121 1.00 91.69 111 ARG A O 1
ATOM 878 N N . VAL A 1 112 ? 3.101 -5.680 0.424 1.00 91.31 112 VAL A N 1
ATOM 879 C CA . VAL A 1 112 ? 2.754 -7.111 0.542 1.00 91.31 112 VAL A CA 1
ATOM 880 C C . VAL A 1 112 ? 2.141 -7.701 -0.723 1.00 91.31 112 VAL A C 1
ATOM 882 O O . VAL A 1 112 ? 1.912 -8.903 -0.781 1.00 91.31 112 VAL A O 1
ATOM 885 N N . SER A 1 113 ? 1.920 -6.888 -1.756 1.00 89.12 113 SER A N 1
ATOM 886 C CA . SER A 1 113 ? 1.389 -7.309 -3.059 1.00 89.12 113 SER A CA 1
ATOM 887 C C . SER A 1 113 ? 2.118 -8.526 -3.659 1.00 89.12 113 SER A C 1
ATOM 889 O O . SER A 1 113 ? 1.488 -9.398 -4.249 1.00 89.12 113 SER A O 1
ATOM 891 N N . ALA A 1 114 ? 3.440 -8.638 -3.475 1.00 81.81 114 ALA A N 1
ATOM 892 C CA . ALA A 1 114 ? 4.215 -9.778 -3.979 1.00 81.81 114 ALA A CA 1
ATOM 893 C C . ALA A 1 114 ? 3.983 -11.087 -3.193 1.00 81.81 114 ALA A C 1
ATOM 895 O O . ALA A 1 114 ? 4.246 -12.167 -3.714 1.00 81.81 114 ALA A O 1
ATOM 896 N N . GLU A 1 115 ? 3.475 -10.991 -1.964 1.00 77.75 115 GLU A N 1
ATOM 897 C CA . GLU A 1 115 ? 3.209 -12.109 -1.049 1.00 77.75 115 GLU A CA 1
ATOM 898 C C . GLU A 1 115 ? 1.752 -12.604 -1.151 1.00 77.75 115 GLU A C 1
ATOM 900 O O . GLU A 1 115 ? 1.265 -13.303 -0.258 1.00 77.75 115 GLU A O 1
ATOM 905 N N . LYS A 1 116 ? 1.045 -12.222 -2.228 1.00 67.94 116 LYS A N 1
ATOM 906 C CA . LYS A 1 116 ? -0.371 -12.522 -2.476 1.00 67.94 116 LYS A CA 1
ATOM 907 C C . LYS A 1 116 ? -0.701 -14.001 -2.212 1.00 67.94 116 LYS A C 1
ATOM 909 O O . LYS A 1 116 ? -0.246 -14.876 -2.953 1.00 67.94 116 LYS A O 1
ATOM 914 N N . PRO A 1 117 ? -1.538 -14.305 -1.207 1.00 65.62 117 PRO A N 1
ATOM 915 C CA . PRO A 1 117 ? -2.081 -15.643 -1.033 1.00 65.62 117 PRO A CA 1
ATOM 916 C C . PRO A 1 117 ? -3.252 -15.860 -2.001 1.00 65.62 117 PRO A C 1
ATOM 918 O O . PRO A 1 117 ? -4.157 -15.029 -2.065 1.00 65.62 117 PRO A O 1
ATOM 921 N N . ASP A 1 118 ? -3.274 -16.986 -2.722 1.00 68.44 118 ASP A N 1
ATOM 922 C CA . ASP A 1 118 ? -4.442 -17.359 -3.538 1.00 68.44 118 ASP A CA 1
ATOM 923 C C . ASP A 1 118 ? -5.707 -17.463 -2.662 1.00 68.44 118 ASP A C 1
ATOM 925 O O . ASP A 1 118 ? -5.642 -18.004 -1.553 1.00 68.44 118 ASP A O 1
ATOM 929 N N . ASP A 1 119 ? -6.844 -16.983 -3.181 1.00 70.19 119 ASP A N 1
ATOM 930 C CA . ASP A 1 119 ? -8.181 -17.041 -2.563 1.00 70.19 119 ASP A CA 1
ATOM 931 C C . ASP A 1 119 ? -8.310 -16.351 -1.185 1.00 70.19 119 ASP A C 1
ATOM 933 O O . ASP A 1 119 ? -9.160 -16.711 -0.363 1.00 70.19 119 ASP A O 1
ATOM 937 N N . ALA A 1 120 ? -7.467 -15.354 -0.900 1.00 78.31 120 ALA A N 1
ATOM 938 C CA . ALA A 1 120 ? -7.560 -14.558 0.322 1.00 78.31 120 ALA A CA 1
ATOM 939 C C . ALA A 1 120 ? -8.848 -13.715 0.369 1.00 78.31 120 ALA A C 1
ATOM 941 O O . ALA A 1 120 ? -9.253 -13.111 -0.618 1.00 78.31 120 ALA A O 1
ATOM 942 N N . ALA A 1 121 ? -9.465 -13.614 1.553 1.00 85.06 121 ALA A N 1
ATOM 943 C CA . ALA A 1 121 ? -10.638 -12.759 1.771 1.00 85.06 121 ALA A CA 1
ATOM 944 C C . ALA A 1 121 ? -10.333 -11.254 1.631 1.00 85.06 121 ALA A C 1
ATOM 946 O O . ALA A 1 121 ? -11.254 -10.458 1.468 1.00 85.06 121 ALA A O 1
ATOM 947 N N . LEU A 1 122 ? -9.055 -10.878 1.735 1.00 89.75 122 LEU A N 1
ATOM 948 C CA . LEU A 1 122 ? -8.537 -9.544 1.454 1.00 89.75 122 LEU A CA 1
ATOM 949 C C . LEU A 1 122 ? -7.344 -9.710 0.515 1.00 89.75 122 LEU A C 1
ATOM 951 O O . LEU A 1 122 ? -6.314 -10.255 0.918 1.00 89.75 122 LEU A O 1
ATOM 955 N N . ASP A 1 123 ? -7.504 -9.264 -0.726 1.00 92.00 123 ASP A N 1
ATOM 956 C CA . ASP A 1 123 ? -6.438 -9.248 -1.721 1.00 92.00 123 ASP A CA 1
ATOM 957 C C . ASP A 1 123 ? -5.738 -7.878 -1.688 1.00 92.00 123 ASP A C 1
ATOM 959 O O . ASP A 1 123 ? -6.393 -6.861 -1.940 1.00 92.00 123 ASP A O 1
ATOM 963 N N . PRO A 1 124 ? -4.428 -7.814 -1.383 1.00 93.38 124 PRO A N 1
ATOM 964 C CA . PRO A 1 124 ? -3.717 -6.543 -1.308 1.00 93.38 124 PRO A CA 1
ATOM 965 C C . PRO A 1 124 ? -3.703 -5.771 -2.633 1.00 93.38 124 PRO A C 1
ATOM 967 O O . PRO A 1 124 ? -3.688 -4.542 -2.608 1.00 93.38 124 PRO A O 1
ATOM 970 N N . ASP A 1 125 ? -3.742 -6.448 -3.786 1.00 94.06 125 ASP A N 1
ATOM 971 C CA . ASP A 1 125 ? -3.800 -5.760 -5.078 1.00 94.06 125 ASP A CA 1
ATOM 972 C C . ASP A 1 125 ? -5.186 -5.136 -5.309 1.00 94.06 125 ASP A C 1
ATOM 974 O O . ASP A 1 125 ? -5.275 -4.000 -5.770 1.00 94.06 125 ASP A O 1
ATOM 978 N N . GLU A 1 126 ? -6.272 -5.836 -4.965 1.00 94.31 126 GLU A N 1
ATOM 979 C CA . GLU A 1 126 ? -7.634 -5.290 -5.089 1.00 94.31 126 GLU A CA 1
ATOM 980 C C . GLU A 1 126 ? -7.879 -4.144 -4.098 1.00 94.31 126 GLU A C 1
ATOM 982 O O . GLU A 1 126 ? -8.493 -3.130 -4.440 1.00 94.31 126 GLU A O 1
ATOM 987 N N . GLU A 1 127 ? -7.366 -4.274 -2.872 1.00 95.62 127 GLU A N 1
ATOM 988 C CA . GLU A 1 127 ? -7.419 -3.221 -1.858 1.00 95.62 127 GLU A CA 1
ATOM 989 C C . GLU A 1 127 ? -6.621 -1.983 -2.294 1.00 95.62 127 GLU A C 1
ATOM 991 O O . GLU A 1 127 ? -7.116 -0.865 -2.139 1.00 95.62 127 GLU A O 1
ATOM 996 N N . ALA A 1 128 ? -5.434 -2.163 -2.888 1.00 96.31 128 ALA A N 1
ATOM 997 C CA . ALA A 1 128 ? -4.631 -1.065 -3.427 1.00 96.31 128 ALA A CA 1
ATOM 998 C C . ALA A 1 128 ? -5.334 -0.335 -4.584 1.00 96.31 128 ALA A C 1
ATOM 1000 O O . ALA A 1 128 ? -5.386 0.893 -4.571 1.00 96.31 128 ALA A O 1
ATOM 1001 N N . GLU A 1 129 ? -5.934 -1.056 -5.539 1.00 96.44 129 GLU A N 1
ATOM 1002 C CA . GLU A 1 129 ? -6.730 -0.447 -6.623 1.00 96.44 129 GLU A CA 1
ATOM 1003 C C . GLU A 1 129 ? -7.895 0.382 -6.074 1.00 96.44 129 GLU A C 1
ATOM 1005 O O . GLU A 1 129 ? -8.134 1.514 -6.500 1.00 96.44 129 GLU A O 1
ATOM 1010 N N . ALA A 1 130 ? -8.622 -0.164 -5.097 1.00 97.06 130 ALA A N 1
ATOM 1011 C CA . ALA A 1 130 ? -9.754 0.532 -4.506 1.00 97.06 130 ALA A CA 1
ATOM 1012 C C . ALA A 1 130 ? -9.315 1.784 -3.729 1.00 97.06 130 ALA A C 1
ATOM 1014 O O . ALA A 1 130 ? -9.975 2.819 -3.812 1.00 97.06 130 ALA A O 1
ATOM 1015 N N . LEU A 1 131 ? -8.192 1.714 -3.008 1.00 97.81 131 LEU A N 1
ATOM 1016 C CA . LEU A 1 131 ? -7.608 2.862 -2.313 1.00 97.81 131 LEU A CA 1
ATOM 1017 C C . LEU A 1 131 ? -7.102 3.931 -3.286 1.00 97.81 131 LEU A C 1
ATOM 1019 O O . LEU A 1 131 ? -7.336 5.110 -3.039 1.00 97.81 131 LEU A O 1
ATOM 1023 N N . LEU A 1 132 ? -6.474 3.547 -4.400 1.00 96.38 132 LEU A N 1
ATOM 1024 C CA . LEU A 1 132 ? -6.083 4.488 -5.456 1.00 96.38 132 LEU A CA 1
ATOM 1025 C C . LEU A 1 132 ? -7.296 5.219 -6.035 1.00 96.38 132 LEU A C 1
ATOM 1027 O O . LEU A 1 132 ? -7.256 6.435 -6.194 1.00 96.38 132 LEU A O 1
ATOM 1031 N N . ALA A 1 133 ? -8.398 4.507 -6.281 1.00 96.44 133 ALA A N 1
ATOM 1032 C CA . ALA A 1 133 ? -9.637 5.128 -6.743 1.00 96.44 133 ALA A CA 1
ATOM 1033 C C . ALA A 1 133 ? -10.235 6.096 -5.702 1.00 96.44 133 ALA A C 1
ATOM 1035 O O . ALA A 1 133 ? -10.704 7.172 -6.067 1.00 96.44 133 ALA A O 1
ATOM 1036 N N . GLU A 1 134 ? -10.196 5.749 -4.410 1.00 95.88 134 GLU A N 1
ATOM 1037 C CA . GLU A 1 134 ? -10.620 6.647 -3.322 1.00 95.88 134 GLU A CA 1
ATOM 1038 C C . GLU A 1 134 ? -9.726 7.889 -3.191 1.00 95.88 134 GLU A C 1
ATOM 1040 O O . GLU A 1 134 ? -10.201 8.958 -2.806 1.00 95.88 134 GLU A O 1
ATOM 1045 N N . LEU A 1 135 ? -8.437 7.750 -3.502 1.00 96.06 135 LEU A N 1
ATOM 1046 C CA . LEU A 1 135 ? -7.443 8.814 -3.416 1.00 96.06 135 LEU A CA 1
ATOM 1047 C C . LEU A 1 135 ? -7.324 9.639 -4.703 1.00 96.06 135 LEU A C 1
ATOM 1049 O O . LEU A 1 135 ? -6.621 10.638 -4.692 1.00 96.06 135 LEU A O 1
ATOM 1053 N N . ALA A 1 136 ? -8.036 9.296 -5.780 1.00 91.94 136 ALA A N 1
ATOM 1054 C CA . ALA A 1 136 ? -7.875 9.924 -7.097 1.00 91.94 136 ALA A CA 1
ATOM 1055 C C . ALA A 1 136 ? -8.158 11.440 -7.135 1.00 91.94 136 ALA A C 1
ATOM 1057 O O . ALA A 1 136 ? -7.712 12.128 -8.049 1.00 91.94 136 ALA A O 1
ATOM 1058 N N . ALA A 1 137 ? -8.919 11.967 -6.170 1.00 89.38 137 ALA A N 1
ATOM 1059 C CA . ALA A 1 137 ? -9.178 13.404 -6.036 1.00 89.38 137 ALA A CA 1
ATOM 1060 C C . ALA A 1 137 ? -8.059 14.165 -5.298 1.00 89.38 137 ALA A C 1
ATOM 1062 O O . ALA A 1 137 ? -8.104 15.392 -5.222 1.00 89.38 137 ALA A O 1
ATOM 1063 N N . TRP A 1 138 ? -7.092 13.443 -4.734 1.00 91.00 138 TRP A N 1
ATOM 1064 C CA . TRP A 1 138 ? -5.990 13.973 -3.945 1.00 91.00 138 TRP A CA 1
ATOM 1065 C C . TRP A 1 138 ? -4.685 13.853 -4.724 1.00 91.00 138 TRP A C 1
ATOM 1067 O O . TRP A 1 138 ? -4.478 12.910 -5.485 1.00 91.00 138 TRP A O 1
ATOM 1077 N N . GLU A 1 139 ? -3.782 14.798 -4.493 1.00 87.44 139 GLU A N 1
ATOM 1078 C CA . GLU A 1 139 ? -2.407 14.680 -4.965 1.00 87.44 139 GLU A CA 1
ATOM 1079 C C . GLU A 1 139 ? -1.674 13.643 -4.107 1.00 87.44 139 GLU A C 1
ATOM 1081 O O . GLU A 1 139 ? -1.634 13.754 -2.878 1.00 87.44 139 GLU A O 1
ATOM 1086 N N . LEU A 1 140 ? -1.129 12.609 -4.751 1.00 90.94 140 LEU A N 1
ATOM 1087 C CA . LEU A 1 140 ? -0.348 11.589 -4.062 1.00 90.94 140 LEU A CA 1
ATOM 1088 C C . LEU A 1 140 ? 1.054 12.125 -3.757 1.00 90.94 140 LEU A C 1
ATOM 1090 O O . LEU A 1 140 ? 1.632 12.847 -4.569 1.00 90.94 140 LEU A O 1
ATOM 1094 N N . PRO A 1 141 ? 1.640 11.770 -2.602 1.00 90.94 141 PRO A N 1
ATOM 1095 C CA . PRO A 1 141 ? 2.974 12.229 -2.271 1.00 90.94 141 PRO A CA 1
ATOM 1096 C C . PRO A 1 141 ? 4.005 11.628 -3.243 1.00 90.94 141 PRO A C 1
ATOM 1098 O O . PRO A 1 141 ? 3.947 10.426 -3.527 1.00 90.94 141 PRO A O 1
ATOM 1101 N N . PRO A 1 142 ? 5.021 12.405 -3.657 1.00 85.94 142 PRO A N 1
ATOM 1102 C CA . PRO A 1 142 ? 6.084 11.922 -4.541 1.00 85.94 142 PRO A CA 1
ATOM 1103 C C . PRO A 1 142 ? 6.833 10.690 -4.006 1.00 85.94 142 PRO A C 1
ATOM 1105 O O . PRO A 1 142 ? 7.363 9.889 -4.765 1.00 85.94 142 PRO A O 1
ATOM 1108 N N . SER A 1 143 ? 6.844 10.473 -2.688 1.00 85.44 143 SER A N 1
ATOM 1109 C CA . SER A 1 143 ? 7.451 9.286 -2.074 1.00 85.44 143 SER A CA 1
ATOM 1110 C C . SER A 1 143 ? 6.765 7.964 -2.448 1.00 85.44 143 SER A C 1
ATOM 1112 O O . SER A 1 143 ? 7.360 6.903 -2.263 1.00 85.44 143 SER A O 1
ATOM 1114 N N . LEU A 1 144 ? 5.525 8.004 -2.950 1.00 91.56 144 LEU A N 1
ATOM 1115 C CA . LEU A 1 144 ? 4.728 6.818 -3.276 1.00 91.56 144 LEU A CA 1
ATOM 1116 C C . LEU A 1 144 ? 4.890 6.351 -4.733 1.00 91.56 144 LEU A C 1
ATOM 1118 O O . LEU A 1 144 ? 4.687 5.169 -5.027 1.00 91.56 144 LEU A O 1
ATOM 1122 N N . THR A 1 145 ? 5.268 7.253 -5.637 1.00 92.88 145 THR A N 1
ATOM 1123 C CA . THR A 1 145 ? 5.255 7.039 -7.096 1.00 92.88 145 THR A CA 1
ATOM 1124 C C . THR A 1 145 ? 6.148 5.872 -7.524 1.00 92.88 145 THR A C 1
ATOM 1126 O O . THR A 1 145 ? 5.707 5.009 -8.281 1.00 92.88 145 THR A O 1
ATOM 1129 N N . LEU A 1 146 ? 7.348 5.720 -6.947 1.00 92.62 146 LEU A N 1
ATOM 1130 C CA . LEU A 1 146 ? 8.209 4.561 -7.232 1.00 92.62 146 LEU A CA 1
ATOM 1131 C C . LEU A 1 146 ? 7.587 3.230 -6.772 1.00 92.62 146 LEU A C 1
ATOM 1133 O O . LEU A 1 146 ? 7.708 2.205 -7.449 1.00 92.62 146 LEU A O 1
ATOM 1137 N N . GLY A 1 147 ? 6.905 3.232 -5.623 1.00 93.69 147 GLY A N 1
ATOM 1138 C CA . GLY A 1 147 ? 6.193 2.058 -5.117 1.00 93.69 147 GLY A CA 1
ATOM 1139 C C . GLY A 1 147 ? 5.061 1.632 -6.054 1.00 93.69 147 GLY A C 1
ATOM 1140 O O . GLY A 1 147 ? 4.914 0.439 -6.338 1.00 93.69 147 GLY A O 1
ATOM 1141 N N . LEU A 1 148 ? 4.319 2.607 -6.586 1.00 96.25 148 LEU A N 1
ATOM 1142 C CA . LEU A 1 148 ? 3.268 2.400 -7.584 1.00 96.25 148 LEU A CA 1
ATOM 1143 C C . LEU A 1 148 ? 3.832 1.903 -8.915 1.00 96.25 148 LEU A C 1
ATOM 1145 O O . LEU A 1 148 ? 3.324 0.917 -9.448 1.00 96.25 148 LEU A O 1
ATOM 1149 N N . ALA A 1 149 ? 4.930 2.490 -9.397 1.00 95.69 149 ALA A N 1
ATOM 1150 C CA . ALA A 1 149 ? 5.616 2.036 -10.604 1.00 95.69 149 ALA A CA 1
ATOM 1151 C C . ALA A 1 149 ? 5.993 0.550 -10.503 1.00 95.69 149 ALA A C 1
ATOM 1153 O O . ALA A 1 149 ? 5.639 -0.259 -11.363 1.00 95.69 149 ALA A O 1
ATOM 1154 N N . HIS A 1 150 ? 6.633 0.148 -9.400 1.00 94.44 150 HIS A N 1
ATOM 1155 C CA . HIS A 1 150 ? 6.984 -1.253 -9.169 1.00 94.44 150 HIS A CA 1
ATOM 1156 C C . HIS A 1 150 ? 5.771 -2.171 -9.030 1.00 94.44 150 HIS A C 1
ATOM 1158 O O . HIS A 1 150 ? 5.825 -3.334 -9.437 1.00 94.44 150 HIS A O 1
ATOM 1164 N N . TRP A 1 151 ? 4.690 -1.689 -8.426 1.00 95.81 151 TRP A N 1
ATOM 1165 C CA . TRP A 1 151 ? 3.462 -2.458 -8.288 1.00 95.81 151 TRP A CA 1
ATOM 1166 C C . TRP A 1 151 ? 2.782 -2.703 -9.641 1.00 95.81 151 TRP A C 1
ATOM 1168 O O . TRP A 1 151 ? 2.468 -3.853 -9.964 1.00 95.81 151 TRP A O 1
ATOM 1178 N N . CYS A 1 152 ? 2.654 -1.672 -10.478 1.00 96.56 152 CYS A N 1
ATOM 1179 C CA . CYS A 1 152 ? 2.147 -1.791 -11.845 1.00 96.56 152 CYS A CA 1
ATOM 1180 C C . CYS A 1 152 ? 3.044 -2.696 -12.707 1.00 96.56 152 CYS A C 1
ATOM 1182 O O . CYS A 1 152 ? 2.530 -3.563 -13.419 1.00 96.56 152 CYS A O 1
ATOM 1184 N N . GLU A 1 153 ? 4.375 -2.581 -12.579 1.00 95.69 153 GLU A N 1
ATOM 1185 C CA . GLU A 1 153 ? 5.351 -3.429 -13.283 1.00 95.69 153 GLU A CA 1
ATOM 1186 C C . GLU A 1 153 ? 5.121 -4.918 -12.979 1.00 95.69 153 GLU A C 1
ATOM 1188 O O . GLU A 1 153 ? 5.009 -5.734 -13.899 1.00 95.69 153 GLU A O 1
ATOM 1193 N N . ARG A 1 154 ? 4.992 -5.286 -11.694 1.00 93.00 154 ARG A N 1
ATOM 1194 C CA . ARG A 1 154 ? 4.750 -6.681 -11.272 1.00 93.00 154 ARG A CA 1
ATOM 1195 C C . ARG A 1 154 ? 3.437 -7.241 -11.809 1.00 93.00 154 ARG A C 1
ATOM 1197 O O . ARG A 1 154 ? 3.354 -8.435 -12.093 1.00 93.00 154 ARG A O 1
ATOM 1204 N N . ARG A 1 155 ? 2.432 -6.380 -11.966 1.00 92.94 155 ARG A N 1
ATOM 1205 C CA . ARG A 1 155 ? 1.107 -6.732 -12.492 1.00 92.94 155 ARG A CA 1
ATOM 1206 C C . ARG A 1 155 ? 1.042 -6.699 -14.021 1.00 92.94 155 ARG A C 1
ATOM 1208 O O . ARG A 1 155 ? -0.010 -6.969 -14.591 1.00 92.94 155 ARG A O 1
ATOM 1215 N N . GLY A 1 156 ? 2.160 -6.412 -14.691 1.00 95.56 156 GLY A N 1
ATOM 1216 C CA . GLY A 1 156 ? 2.247 -6.377 -16.148 1.00 95.56 156 GLY A CA 1
ATOM 1217 C C . GLY A 1 156 ? 1.599 -5.148 -16.783 1.00 95.56 156 GLY A C 1
ATOM 1218 O O . GLY A 1 156 ? 1.373 -5.156 -17.986 1.00 95.56 156 GLY A O 1
ATOM 1219 N N . ARG A 1 157 ? 1.295 -4.101 -16.006 1.00 97.62 157 ARG A N 1
ATOM 1220 C CA . ARG A 1 157 ? 0.750 -2.820 -16.488 1.00 97.62 157 ARG A CA 1
ATOM 1221 C C . ARG A 1 157 ? 1.908 -1.869 -16.791 1.00 97.62 157 ARG A C 1
ATOM 1223 O O . ARG A 1 157 ? 2.161 -0.932 -16.041 1.00 97.62 157 ARG A O 1
ATOM 1230 N N . TYR A 1 158 ? 2.665 -2.160 -17.843 1.00 98.25 158 TYR A N 1
ATOM 1231 C CA . TYR A 1 158 ? 3.942 -1.495 -18.120 1.00 98.25 158 TYR A CA 1
ATOM 1232 C C . TYR A 1 158 ? 3.806 -0.013 -18.474 1.00 98.25 158 TYR A C 1
ATOM 1234 O O . TYR A 1 158 ? 4.587 0.776 -17.955 1.00 98.25 158 TYR A O 1
ATOM 1242 N N . ALA A 1 159 ? 2.803 0.377 -19.265 1.00 98.06 159 ALA A N 1
ATOM 1243 C CA . ALA A 1 159 ? 2.574 1.792 -19.586 1.00 98.06 159 ALA A CA 1
ATOM 1244 C C . ALA A 1 159 ? 2.248 2.626 -18.337 1.00 98.06 159 ALA A C 1
ATOM 1246 O O . ALA A 1 159 ? 2.735 3.731 -18.145 1.00 98.06 159 ALA A O 1
ATOM 1247 N N . GLU A 1 160 ? 1.444 2.073 -17.432 1.00 97.50 160 GLU A N 1
ATOM 1248 C CA . GLU A 1 160 ? 1.110 2.758 -16.185 1.00 97.50 160 GLU A CA 1
ATOM 1249 C C . GLU A 1 160 ? 2.284 2.788 -15.210 1.00 97.50 160 GLU A C 1
ATOM 1251 O O . GLU A 1 160 ? 2.497 3.785 -14.529 1.00 97.50 160 GLU A O 1
ATOM 1256 N N . ALA A 1 161 ? 3.069 1.710 -15.167 1.00 97.69 161 ALA A N 1
ATOM 1257 C CA . ALA A 1 161 ? 4.310 1.688 -14.409 1.00 97.69 161 ALA A CA 1
ATOM 1258 C C . ALA A 1 161 ? 5.280 2.779 -14.885 1.00 97.69 161 ALA A C 1
ATOM 1260 O O . ALA A 1 161 ? 5.925 3.417 -14.059 1.00 97.69 161 ALA A O 1
ATOM 1261 N N . GLU A 1 162 ? 5.357 2.999 -16.198 1.00 97.75 162 GLU A N 1
ATOM 1262 C CA . GLU A 1 162 ? 6.168 4.051 -16.805 1.00 97.75 162 GLU A CA 1
ATOM 1263 C C . GLU A 1 162 ? 5.666 5.452 -16.423 1.00 97.75 162 GLU A C 1
ATOM 1265 O O . GLU A 1 162 ? 6.472 6.274 -15.995 1.00 97.75 162 GLU A O 1
ATOM 1270 N N . ASN A 1 163 ? 4.354 5.706 -16.464 1.00 96.12 163 ASN A N 1
ATOM 1271 C CA . ASN A 1 163 ? 3.789 6.984 -16.013 1.00 96.12 163 ASN A CA 1
ATOM 1272 C C . ASN A 1 163 ? 4.204 7.314 -14.569 1.00 96.12 163 ASN A C 1
ATOM 1274 O O . ASN A 1 163 ? 4.757 8.381 -14.311 1.00 96.12 163 ASN A O 1
ATOM 1278 N N . TRP A 1 164 ? 4.022 6.368 -13.639 1.00 96.19 164 TRP A N 1
ATOM 1279 C CA . TRP A 1 164 ? 4.434 6.554 -12.243 1.00 96.19 164 TRP A CA 1
ATOM 1280 C C . TRP A 1 164 ? 5.952 6.700 -12.084 1.00 96.19 164 TRP A C 1
ATOM 1282 O O . TRP A 1 164 ? 6.417 7.423 -11.205 1.00 96.19 164 TRP A O 1
ATOM 1292 N N . LEU A 1 165 ? 6.744 6.025 -12.923 1.00 95.75 165 LEU A N 1
ATOM 1293 C CA . LEU A 1 165 ? 8.198 6.169 -12.927 1.00 95.75 165 LEU A CA 1
ATOM 1294 C C . LEU A 1 165 ? 8.623 7.579 -13.357 1.00 95.75 165 LEU A C 1
ATOM 1296 O O . LEU A 1 165 ? 9.569 8.114 -12.783 1.00 95.75 165 LEU A O 1
ATOM 1300 N N . TYR A 1 166 ? 7.950 8.178 -14.339 1.00 94.12 166 TYR A N 1
ATOM 1301 C CA . TYR A 1 166 ? 8.229 9.553 -14.754 1.00 94.12 166 TYR A CA 1
ATOM 1302 C C . TYR A 1 166 ? 7.832 10.567 -13.684 1.00 94.12 166 TYR A C 1
ATOM 1304 O O . TYR A 1 166 ? 8.640 11.436 -13.371 1.00 94.12 166 TYR A O 1
ATOM 1312 N N . GLU A 1 167 ? 6.674 10.402 -13.039 1.00 93.62 167 GLU A N 1
ATOM 1313 C CA . GLU A 1 167 ? 6.321 11.227 -11.873 1.00 93.62 167 GLU A CA 1
ATOM 1314 C C . GLU A 1 167 ? 7.364 11.101 -10.750 1.00 93.62 167 GLU A C 1
ATOM 1316 O O . GLU A 1 167 ? 7.751 12.083 -10.115 1.00 93.62 167 GLU A O 1
ATOM 1321 N N . TRP A 1 168 ? 7.887 9.893 -10.521 1.00 94.31 168 TRP A N 1
ATOM 1322 C CA . TRP A 1 168 ? 8.987 9.700 -9.581 1.00 94.31 168 TRP A CA 1
ATOM 1323 C C . TRP A 1 168 ? 10.270 10.418 -10.015 1.00 94.31 168 TRP A C 1
ATOM 1325 O O . TRP A 1 168 ? 10.927 11.017 -9.173 1.00 94.31 168 TRP A O 1
ATOM 1335 N N . LEU A 1 169 ? 10.633 10.403 -11.300 1.00 93.19 169 LEU A N 1
ATOM 1336 C CA . LEU A 1 169 ? 11.835 11.084 -11.804 1.00 93.19 169 LEU A CA 1
ATOM 1337 C C . LEU A 1 169 ? 11.805 12.607 -11.604 1.00 93.19 169 LEU A C 1
ATOM 1339 O O . LEU A 1 169 ? 12.867 13.220 -11.513 1.00 93.19 169 LEU A O 1
ATOM 1343 N N . GLU A 1 170 ? 10.620 13.206 -11.488 1.00 91.12 170 GLU A N 1
ATOM 1344 C CA . GLU A 1 170 ? 10.445 14.627 -11.158 1.00 91.12 170 GLU A CA 1
ATOM 1345 C C . GLU A 1 170 ? 10.644 14.929 -9.657 1.00 91.12 170 GLU A C 1
ATOM 1347 O O . GLU A 1 170 ? 10.695 16.090 -9.248 1.00 91.12 170 GLU A O 1
ATOM 1352 N N . SER A 1 171 ? 10.780 13.894 -8.822 1.00 89.06 171 SER A N 1
ATOM 1353 C CA . SER A 1 171 ? 10.855 14.003 -7.363 1.00 89.06 171 SER A CA 1
ATOM 1354 C C . SER A 1 171 ? 12.279 14.252 -6.851 1.00 89.06 171 SER A C 1
ATOM 1356 O O . SER A 1 171 ? 13.267 13.748 -7.392 1.00 89.06 171 SER A O 1
ATOM 1358 N N . GLU A 1 172 ? 12.408 14.956 -5.721 1.00 82.94 172 GLU A N 1
ATOM 1359 C CA . GLU A 1 172 ? 13.699 15.100 -5.039 1.00 82.94 172 GLU A CA 1
ATOM 1360 C C . GLU A 1 172 ? 14.243 13.736 -4.577 1.00 82.94 172 GLU A C 1
ATOM 1362 O O . GLU A 1 172 ? 13.559 12.960 -3.910 1.00 82.94 172 GLU A O 1
ATOM 1367 N N . GLY A 1 173 ? 15.503 13.447 -4.912 1.00 80.31 173 GLY A N 1
ATOM 1368 C CA . GLY A 1 173 ? 16.157 12.181 -4.562 1.00 80.31 173 GLY A CA 1
ATOM 1369 C C . GLY A 1 173 ? 15.902 11.038 -5.544 1.00 80.31 173 GLY A C 1
ATOM 1370 O O . GLY A 1 173 ? 16.420 9.941 -5.326 1.00 80.31 173 GLY A O 1
ATOM 1371 N N . ALA A 1 174 ? 15.164 11.285 -6.630 1.00 88.25 174 ALA A N 1
ATOM 1372 C CA . ALA A 1 174 ? 15.071 10.339 -7.724 1.00 88.25 174 ALA A CA 1
ATOM 1373 C C . ALA A 1 174 ? 16.444 10.094 -8.358 1.00 88.25 174 ALA A C 1
ATOM 1375 O O . ALA A 1 174 ? 17.271 11.000 -8.498 1.00 88.25 174 ALA A O 1
ATOM 1376 N N . ASP A 1 175 ? 16.687 8.847 -8.751 1.00 89.00 175 ASP A N 1
ATOM 1377 C CA . ASP A 1 175 ? 17.896 8.472 -9.462 1.00 89.00 175 ASP A CA 1
ATOM 1378 C C . ASP A 1 175 ? 17.570 7.853 -10.819 1.00 89.00 175 ASP A C 1
ATOM 1380 O O . ASP A 1 175 ? 16.709 6.988 -10.995 1.00 89.00 175 ASP A O 1
ATOM 1384 N N . ARG A 1 176 ? 18.314 8.293 -11.826 1.00 89.25 176 ARG A N 1
ATOM 1385 C CA . ARG A 1 176 ? 18.102 7.828 -13.192 1.00 89.25 176 ARG A CA 1
ATOM 1386 C C . ARG A 1 176 ? 18.516 6.367 -13.390 1.00 89.25 176 ARG A C 1
ATOM 1388 O O . ARG A 1 176 ? 18.016 5.694 -14.289 1.00 89.25 176 ARG A O 1
ATOM 1395 N N . LYS A 1 177 ? 19.388 5.832 -12.527 1.00 93.00 177 LYS A N 1
ATOM 1396 C CA . LYS A 1 177 ? 19.834 4.429 -12.587 1.00 93.00 177 LYS A CA 1
ATOM 1397 C C . LYS A 1 177 ? 18.674 3.462 -12.358 1.00 93.00 177 LYS A C 1
ATOM 1399 O O . LYS A 1 177 ? 18.630 2.412 -12.999 1.00 93.00 177 LYS A O 1
ATOM 1404 N N . THR A 1 178 ? 17.732 3.823 -11.495 1.00 93.62 178 THR A N 1
ATOM 1405 C CA . THR A 1 178 ? 16.517 3.063 -11.196 1.00 93.62 178 THR A CA 1
ATOM 1406 C C . THR A 1 178 ? 15.593 3.024 -12.407 1.00 93.62 178 THR A C 1
ATOM 1408 O O . THR A 1 178 ? 15.143 1.939 -12.786 1.00 93.62 178 THR A O 1
ATOM 1411 N N . ALA A 1 179 ? 15.402 4.157 -13.090 1.00 93.88 179 ALA A N 1
ATOM 1412 C CA . ALA A 1 179 ? 14.626 4.217 -14.328 1.00 93.88 179 ALA A CA 1
ATOM 1413 C C . ALA A 1 179 ? 15.282 3.417 -15.468 1.00 93.88 179 ALA A C 1
ATOM 1415 O O . ALA A 1 179 ? 14.639 2.597 -16.121 1.00 93.88 179 ALA A O 1
ATOM 1416 N N . VAL A 1 180 ? 16.602 3.535 -15.641 1.00 95.81 180 VAL A N 1
ATOM 1417 C CA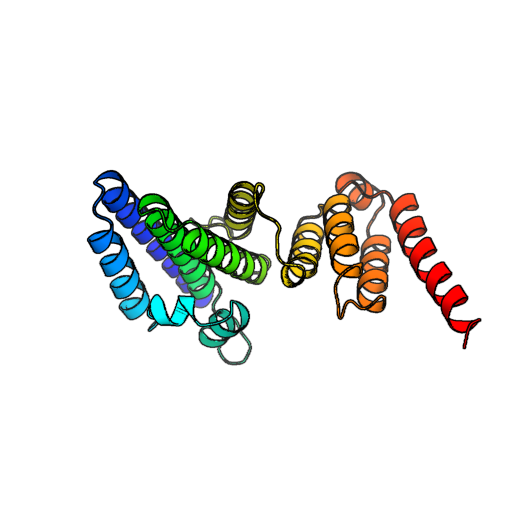 . VAL A 1 180 ? 17.359 2.700 -16.590 1.00 95.81 180 VAL A CA 1
ATOM 1418 C C . VAL A 1 180 ? 17.208 1.209 -16.259 1.00 95.81 180 VAL A C 1
ATOM 1420 O O . VAL A 1 180 ? 17.069 0.372 -17.156 1.00 95.81 180 VAL A O 1
ATOM 1423 N N . ALA A 1 181 ? 17.227 0.843 -14.975 1.00 96.19 181 ALA A N 1
ATOM 1424 C CA . ALA A 1 181 ? 17.036 -0.538 -14.548 1.00 96.19 181 ALA A CA 1
ATOM 1425 C C . ALA A 1 181 ? 15.620 -1.056 -14.851 1.00 96.19 181 ALA A C 1
ATOM 1427 O O . ALA A 1 181 ? 15.493 -2.234 -15.187 1.00 96.19 181 ALA A O 1
ATOM 1428 N N . PHE A 1 182 ? 14.588 -0.209 -14.761 1.00 96.88 182 PHE A N 1
ATOM 1429 C CA . PHE A 1 182 ? 13.215 -0.531 -15.164 1.00 96.88 182 PHE A CA 1
ATOM 1430 C C . PHE A 1 182 ? 13.146 -0.926 -16.644 1.00 96.88 182 PHE A C 1
ATOM 1432 O O . PHE A 1 182 ? 12.812 -2.073 -16.949 1.00 96.88 182 PHE A O 1
ATOM 1439 N N . TYR A 1 183 ? 13.605 -0.067 -17.558 1.00 97.50 183 TYR A N 1
ATOM 1440 C CA . TYR A 1 183 ? 13.595 -0.383 -18.992 1.00 97.50 183 TYR A CA 1
ATOM 1441 C C . TYR A 1 183 ? 14.432 -1.620 -19.329 1.00 97.50 183 TYR A C 1
ATOM 1443 O O . TYR A 1 183 ? 13.998 -2.493 -20.080 1.00 97.50 183 TYR A O 1
ATOM 1451 N N . LYS A 1 184 ? 15.611 -1.778 -18.711 1.00 96.75 184 LYS A N 1
ATOM 1452 C CA . LYS A 1 184 ? 16.449 -2.977 -18.900 1.00 96.75 184 LYS A CA 1
ATOM 1453 C C . LYS A 1 184 ? 15.779 -4.271 -18.434 1.00 96.75 184 LYS A C 1
ATOM 1455 O O . LYS A 1 184 ? 16.146 -5.339 -18.930 1.00 96.75 184 LYS A O 1
ATOM 1460 N N . ARG A 1 185 ? 14.858 -4.224 -17.464 1.00 96.75 185 ARG A N 1
ATOM 1461 C CA . ARG A 1 185 ? 14.039 -5.390 -17.092 1.00 96.75 185 ARG A CA 1
ATOM 1462 C C . ARG A 1 185 ? 12.963 -5.645 -18.142 1.00 96.75 185 ARG A C 1
ATOM 1464 O O . ARG A 1 185 ? 12.857 -6.785 -18.591 1.00 96.75 185 ARG A O 1
ATOM 1471 N N . LEU A 1 186 ? 12.251 -4.608 -18.582 1.00 97.12 186 LEU A N 1
ATOM 1472 C CA . LEU A 1 186 ? 11.197 -4.728 -19.593 1.00 97.12 186 LEU A CA 1
ATOM 1473 C C . LEU A 1 186 ? 11.716 -5.255 -20.932 1.00 97.12 186 LEU A C 1
ATOM 1475 O O . LEU A 1 186 ? 11.143 -6.185 -21.488 1.00 97.12 186 LEU A O 1
ATOM 1479 N N . LEU A 1 187 ? 12.863 -4.771 -21.408 1.00 97.62 187 LEU A N 1
ATOM 1480 C CA . LEU A 1 187 ? 13.438 -5.197 -22.690 1.00 97.62 187 LEU A CA 1
ATOM 1481 C C . LEU A 1 187 ? 13.863 -6.675 -22.730 1.00 97.62 187 LEU A C 1
ATOM 1483 O O . LEU A 1 187 ? 14.097 -7.211 -23.814 1.00 97.62 187 LEU A O 1
ATOM 1487 N N . LYS A 1 188 ? 13.930 -7.359 -21.581 1.00 97.50 188 LYS A N 1
ATOM 1488 C CA . LYS A 1 188 ? 14.154 -8.815 -21.511 1.00 97.50 188 LYS A CA 1
ATOM 1489 C C . LYS A 1 188 ? 12.874 -9.629 -21.718 1.00 97.50 188 LYS A C 1
ATOM 1491 O O . LYS A 1 188 ? 12.959 -10.850 -21.848 1.00 97.50 188 LYS A O 1
ATOM 1496 N N . LEU A 1 189 ? 11.706 -8.991 -21.700 1.00 97.44 189 LEU A N 1
ATOM 1497 C CA . LEU A 1 189 ? 10.414 -9.640 -21.895 1.00 97.44 189 LEU A CA 1
ATOM 1498 C C . LEU A 1 189 ? 10.106 -9.821 -23.391 1.00 97.44 189 LEU A C 1
ATOM 1500 O O . LEU A 1 189 ? 10.605 -9.045 -24.205 1.00 97.44 189 LEU A O 1
ATOM 1504 N N . PRO A 1 190 ? 9.279 -10.816 -23.766 1.00 97.62 190 PRO A N 1
ATOM 1505 C CA . PRO A 1 190 ? 8.765 -10.960 -25.129 1.00 97.62 190 PRO A CA 1
ATOM 1506 C C . PRO A 1 190 ? 7.902 -9.772 -25.570 1.00 97.62 190 PRO A C 1
ATOM 1508 O O . PRO A 1 190 ? 7.216 -9.158 -24.751 1.00 97.62 190 PRO A O 1
ATOM 1511 N N . ASP A 1 191 ? 7.859 -9.512 -26.876 1.00 97.94 191 ASP A N 1
ATOM 1512 C CA . ASP A 1 191 ? 7.090 -8.402 -27.460 1.00 97.94 191 ASP A CA 1
ATOM 1513 C C . ASP A 1 191 ? 5.597 -8.513 -27.152 1.00 97.94 191 ASP A C 1
ATOM 1515 O O . ASP A 1 191 ? 4.957 -7.507 -26.855 1.00 97.94 191 ASP A O 1
ATOM 1519 N N . GLU A 1 192 ? 5.036 -9.729 -27.141 1.00 97.25 192 GLU A N 1
ATOM 1520 C CA . GLU A 1 192 ? 3.615 -9.912 -26.829 1.00 97.25 192 GLU A CA 1
ATOM 1521 C C . GLU A 1 192 ? 3.294 -9.537 -25.377 1.00 97.25 192 GLU A C 1
ATOM 1523 O O . GLU A 1 192 ? 2.223 -9.001 -25.099 1.00 97.25 192 GLU A O 1
ATOM 1528 N N . ARG A 1 193 ? 4.224 -9.789 -24.444 1.00 96.88 193 ARG A N 1
ATOM 1529 C CA . ARG A 1 193 ? 4.085 -9.382 -23.036 1.00 96.88 193 ARG A CA 1
ATOM 1530 C C . ARG A 1 193 ? 4.114 -7.863 -22.917 1.00 96.88 193 ARG A C 1
ATOM 1532 O O . ARG A 1 193 ? 3.252 -7.301 -22.254 1.00 96.88 193 ARG A O 1
ATOM 1539 N N . LEU A 1 194 ? 5.083 -7.229 -23.572 1.00 97.56 194 LEU A N 1
ATOM 1540 C CA . LEU A 1 194 ? 5.248 -5.776 -23.598 1.00 97.56 194 LEU A CA 1
ATOM 1541 C C . LEU A 1 194 ? 4.013 -5.073 -24.174 1.00 97.56 194 LEU A C 1
ATOM 1543 O O . LEU A 1 194 ? 3.404 -4.239 -23.503 1.00 97.56 194 LEU A O 1
ATOM 1547 N N . ALA A 1 195 ? 3.569 -5.503 -25.356 1.00 96.25 195 ALA A N 1
ATOM 1548 C CA . ALA A 1 195 ? 2.360 -4.992 -25.994 1.00 96.25 195 ALA A CA 1
ATOM 1549 C C . ALA A 1 195 ? 1.101 -5.247 -25.147 1.00 96.25 195 ALA A C 1
ATOM 1551 O O . ALA A 1 195 ? 0.258 -4.363 -25.018 1.00 96.25 195 ALA A O 1
ATOM 1552 N N . GLY A 1 196 ? 0.985 -6.424 -24.521 1.00 97.12 196 GLY A N 1
ATOM 1553 C CA . GLY A 1 196 ? -0.122 -6.747 -23.616 1.00 97.12 196 GLY A CA 1
ATOM 1554 C C . GLY A 1 196 ? -0.183 -5.860 -22.367 1.00 97.12 196 GLY A C 1
ATOM 1555 O O . GLY A 1 196 ? -1.269 -5.633 -21.843 1.00 97.12 196 GLY A O 1
ATOM 1556 N N . GLY A 1 197 ? 0.960 -5.335 -21.918 1.00 96.31 197 GLY A N 1
ATOM 1557 C CA . GLY A 1 197 ? 1.059 -4.368 -20.823 1.00 96.31 197 GLY A CA 1
ATOM 1558 C C . GLY A 1 197 ? 0.997 -2.901 -21.249 1.00 96.31 197 GLY A C 1
ATOM 1559 O O . GLY A 1 197 ? 1.203 -2.019 -20.414 1.00 96.31 197 GLY A O 1
ATOM 1560 N N . GLY A 1 198 ? 0.735 -2.640 -22.531 1.00 97.75 198 GLY A N 1
ATOM 1561 C CA . GLY A 1 198 ? 0.567 -1.300 -23.083 1.00 97.75 198 GLY A CA 1
ATOM 1562 C C . GLY A 1 198 ? 1.859 -0.554 -23.413 1.00 97.75 198 GLY A C 1
ATOM 1563 O O . GLY A 1 198 ? 1.750 0.596 -23.806 1.00 97.75 198 GLY A O 1
ATOM 1564 N N . LEU A 1 199 ? 3.037 -1.178 -23.287 1.00 97.69 199 LEU A N 1
ATOM 1565 C CA . LEU A 1 199 ? 4.328 -0.544 -23.584 1.00 97.69 199 LEU A CA 1
ATOM 1566 C C . LEU A 1 199 ? 5.113 -1.386 -24.602 1.00 97.69 199 LEU A C 1
ATOM 1568 O O . LEU A 1 199 ? 5.885 -2.260 -24.197 1.00 97.69 199 LEU A O 1
ATOM 1572 N N . PRO A 1 200 ? 4.897 -1.206 -25.919 1.00 97.56 200 PRO A N 1
ATOM 1573 C CA . PRO A 1 200 ? 5.627 -1.921 -26.963 1.00 97.56 200 PRO A CA 1
ATOM 1574 C C . PRO A 1 200 ? 7.146 -1.732 -26.862 1.00 97.56 200 PRO A C 1
ATOM 1576 O O . PRO A 1 200 ? 7.638 -0.741 -26.326 1.00 97.56 200 PRO A O 1
ATOM 1579 N N . ARG A 1 201 ? 7.913 -2.670 -27.438 1.00 97.94 201 ARG A N 1
ATOM 1580 C CA . ARG A 1 201 ? 9.386 -2.636 -27.388 1.00 97.94 201 ARG A CA 1
ATOM 1581 C C . ARG A 1 201 ? 9.968 -1.315 -27.890 1.00 97.94 201 ARG A C 1
ATOM 1583 O O . ARG A 1 201 ? 10.887 -0.805 -27.266 1.00 97.94 201 ARG A O 1
ATOM 1590 N N . GLU A 1 202 ? 9.426 -0.777 -28.978 1.00 97.25 202 GLU A N 1
ATOM 1591 C CA . GLU A 1 202 ? 9.891 0.483 -29.565 1.00 97.25 202 GLU A CA 1
ATOM 1592 C C . GLU A 1 202 ? 9.762 1.660 -28.583 1.00 97.25 202 GLU A C 1
ATOM 1594 O O . GLU A 1 202 ? 10.693 2.454 -28.470 1.00 97.25 202 GLU A O 1
ATOM 1599 N N . GLU A 1 203 ? 8.665 1.741 -27.819 1.00 96.88 203 GLU A N 1
ATOM 1600 C CA . GLU A 1 203 ? 8.497 2.748 -26.760 1.00 96.88 203 GLU A CA 1
ATOM 1601 C C . GLU A 1 203 ? 9.483 2.522 -25.611 1.00 96.88 203 GLU A C 1
ATOM 1603 O O . GLU A 1 203 ? 10.163 3.459 -25.203 1.00 96.88 203 GLU A O 1
ATOM 1608 N N . ALA A 1 204 ? 9.655 1.280 -25.148 1.00 96.62 204 ALA A N 1
ATOM 1609 C CA . ALA A 1 204 ? 10.6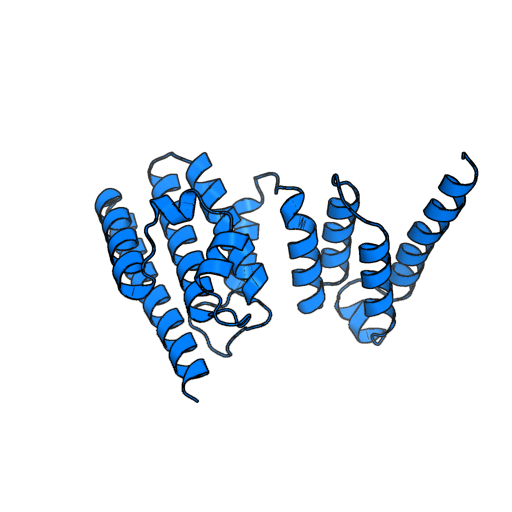13 0.973 -24.084 1.00 96.62 204 ALA A CA 1
ATOM 1610 C C . ALA A 1 204 ? 12.075 1.278 -24.484 1.00 96.62 204 ALA A C 1
ATOM 1612 O O . ALA A 1 204 ? 12.877 1.722 -23.659 1.00 96.62 204 ALA A O 1
ATOM 1613 N N . GLU A 1 205 ? 12.443 1.040 -25.747 1.00 97.44 205 GLU A N 1
ATOM 1614 C CA . GLU A 1 205 ? 13.749 1.415 -26.303 1.00 97.44 205 GLU A CA 1
ATOM 1615 C C . GLU A 1 205 ? 13.891 2.934 -26.425 1.00 97.44 205 GLU A C 1
ATOM 1617 O O . GLU A 1 205 ? 14.951 3.467 -26.096 1.00 97.44 205 GLU A O 1
ATOM 1622 N N . ALA A 1 206 ? 12.833 3.635 -26.842 1.00 96.56 206 ALA A N 1
ATOM 1623 C CA . ALA A 1 206 ? 12.816 5.091 -26.919 1.00 96.56 206 ALA A CA 1
ATOM 1624 C C . ALA A 1 206 ? 12.932 5.745 -25.532 1.00 96.56 206 ALA A C 1
ATOM 1626 O O . ALA A 1 206 ? 13.709 6.688 -25.381 1.00 96.56 206 ALA A O 1
ATOM 1627 N N . GLY A 1 207 ? 12.239 5.218 -24.519 1.00 94.62 207 GLY A N 1
ATOM 1628 C CA . GLY A 1 207 ? 12.321 5.682 -23.132 1.00 94.62 207 GLY A CA 1
ATOM 1629 C C . GLY A 1 207 ? 13.729 5.529 -22.552 1.00 94.62 207 GLY A C 1
ATOM 1630 O O . GLY A 1 207 ? 14.296 6.487 -22.026 1.00 94.62 207 GLY A O 1
ATOM 1631 N N . LEU A 1 208 ? 14.361 4.363 -22.741 1.00 95.75 208 LEU A N 1
ATOM 1632 C CA . LEU A 1 208 ? 15.770 4.159 -22.377 1.00 95.75 208 LEU A CA 1
ATOM 1633 C C . LEU A 1 208 ? 16.711 5.090 -23.168 1.00 95.75 208 LEU A C 1
ATOM 1635 O O . LEU A 1 208 ? 17.614 5.695 -22.591 1.00 95.75 208 LEU A O 1
ATOM 1639 N N . ALA A 1 209 ? 16.438 5.229 -24.468 1.00 94.75 209 ALA A N 1
ATOM 1640 C CA . ALA A 1 209 ? 16.971 6.212 -25.409 1.00 94.75 209 ALA A CA 1
ATOM 1641 C C . ALA A 1 209 ? 17.111 7.626 -24.823 1.00 94.75 209 ALA A C 1
ATOM 1643 O O . ALA A 1 209 ? 18.194 8.215 -24.740 1.00 94.75 209 ALA A O 1
ATOM 1644 N N . ALA A 1 210 ? 15.952 8.160 -24.441 1.00 92.56 210 ALA A N 1
ATOM 1645 C CA . ALA A 1 210 ? 15.776 9.511 -23.936 1.00 92.56 210 ALA A CA 1
ATOM 1646 C C . ALA A 1 210 ? 16.567 9.728 -22.649 1.00 92.56 210 ALA A C 1
ATOM 1648 O O . ALA A 1 210 ? 17.277 10.725 -22.532 1.00 92.56 210 ALA A O 1
ATOM 1649 N N . LEU A 1 211 ? 16.532 8.745 -21.742 1.00 90.00 211 LEU A N 1
ATOM 1650 C CA . LEU A 1 211 ? 17.341 8.785 -20.538 1.00 90.00 211 LEU A CA 1
ATOM 1651 C C . LEU A 1 211 ? 18.821 8.937 -20.922 1.00 90.00 211 LEU A C 1
ATOM 1653 O O . LEU A 1 211 ? 19.442 9.917 -20.524 1.00 90.00 211 LEU A O 1
ATOM 1657 N N . ASP A 1 212 ? 19.410 8.011 -21.681 1.00 85.69 212 ASP A N 1
ATOM 1658 C CA . ASP A 1 212 ? 20.855 8.023 -22.000 1.00 85.69 212 ASP A CA 1
ATOM 1659 C C . ASP A 1 212 ? 21.331 9.313 -22.706 1.00 85.69 212 ASP A C 1
ATOM 1661 O O . ASP A 1 212 ? 22.467 9.765 -22.500 1.00 85.69 212 ASP A O 1
ATOM 1665 N N . ALA A 1 213 ? 20.459 9.945 -23.499 1.00 83.44 213 ALA A N 1
ATOM 1666 C CA . ALA A 1 213 ? 20.739 11.225 -24.146 1.00 83.44 213 ALA A CA 1
ATOM 1667 C C . ALA A 1 213 ? 20.866 12.392 -23.148 1.00 83.44 213 ALA A C 1
ATOM 1669 O O . ALA A 1 213 ? 21.740 13.245 -23.323 1.00 83.44 213 ALA A O 1
ATOM 1670 N N . GLU A 1 214 ? 20.048 12.418 -22.094 1.00 75.56 214 GLU A N 1
ATOM 1671 C CA . GLU A 1 214 ? 20.105 13.449 -21.050 1.00 75.56 214 GLU A CA 1
ATOM 1672 C C . GLU A 1 214 ? 21.412 13.376 -20.239 1.00 75.56 214 GLU A C 1
ATOM 1674 O O . GLU A 1 214 ? 22.000 14.420 -19.959 1.00 75.56 214 GLU A O 1
ATOM 1679 N N . GLU A 1 215 ? 21.947 12.171 -19.968 1.00 67.38 215 GLU A N 1
ATOM 1680 C CA . GLU A 1 215 ? 23.260 11.980 -19.300 1.00 67.38 215 GLU A CA 1
ATOM 1681 C C . GLU A 1 215 ? 24.399 12.642 -20.071 1.00 67.38 215 GLU A C 1
ATOM 1683 O O . GLU A 1 215 ? 25.245 13.349 -19.525 1.00 67.38 215 GLU A O 1
ATOM 1688 N N . SER A 1 216 ? 24.392 12.418 -21.384 1.00 60.19 216 SER A N 1
ATOM 1689 C CA . SER A 1 216 ? 25.444 12.872 -22.288 1.00 60.19 216 SER A CA 1
ATOM 1690 C C . SER A 1 216 ? 25.435 14.395 -22.479 1.00 60.19 216 SER A C 1
ATOM 1692 O O . SER A 1 216 ? 26.419 14.964 -22.964 1.00 60.19 216 SER A O 1
ATOM 1694 N N . GLY A 1 217 ? 24.317 15.048 -22.141 1.00 57.06 217 GLY A N 1
ATOM 1695 C CA . GLY A 1 217 ? 24.164 16.499 -22.118 1.00 57.06 217 GLY A CA 1
ATOM 1696 C C . GLY A 1 217 ? 24.673 17.133 -20.823 1.00 57.06 217 GLY A C 1
ATOM 1697 O O . GLY A 1 217 ? 25.324 18.173 -20.888 1.00 57.06 217 GLY A O 1
ATOM 1698 N N . THR A 1 218 ? 24.452 16.494 -19.667 1.00 55.66 218 THR A N 1
ATOM 1699 C CA . THR A 1 218 ? 24.867 17.041 -1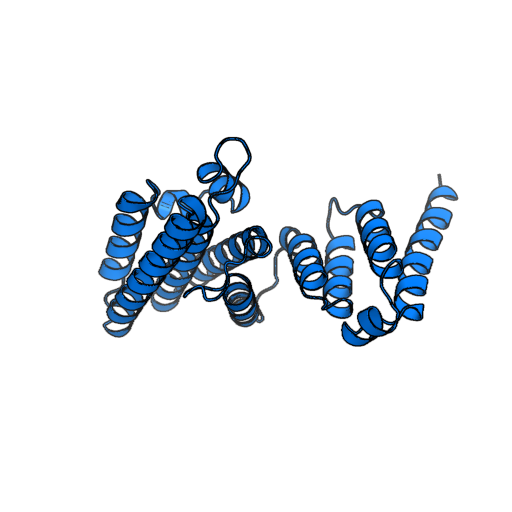8.360 1.00 55.66 218 THR A CA 1
ATOM 1700 C C . THR A 1 218 ? 26.388 16.997 -18.161 1.00 55.66 218 THR A C 1
ATOM 1702 O O . THR A 1 218 ? 26.957 17.915 -17.577 1.00 55.66 218 THR A O 1
ATOM 1705 N N . ASP A 1 219 ? 27.073 16.000 -18.734 1.00 49.25 219 ASP A N 1
ATOM 1706 C CA . ASP A 1 219 ? 28.542 15.872 -18.680 1.00 49.25 219 ASP A CA 1
ATOM 1707 C C . ASP A 1 219 ? 29.303 16.894 -19.556 1.00 49.25 219 ASP A C 1
ATOM 1709 O O . ASP A 1 219 ? 30.531 16.974 -19.493 1.00 49.25 219 ASP A O 1
ATOM 1713 N N . LYS A 1 220 ? 28.612 17.683 -20.394 1.00 44.62 220 LYS A N 1
ATOM 1714 C CA . LYS A 1 220 ? 29.237 18.701 -21.265 1.00 44.62 220 LYS A CA 1
ATOM 1715 C C . LYS A 1 220 ? 29.182 20.128 -20.717 1.00 44.62 220 LYS A C 1
ATOM 1717 O O . LYS A 1 220 ? 29.778 21.013 -21.331 1.00 44.62 220 LYS A O 1
ATOM 1722 N N . GLU A 1 221 ? 28.510 20.348 -19.591 1.00 43.62 221 GLU A N 1
ATOM 1723 C CA . GLU A 1 221 ? 28.387 21.664 -18.941 1.00 43.62 221 GLU A CA 1
ATOM 1724 C C . GLU A 1 221 ? 29.164 21.773 -17.609 1.00 43.62 221 GLU A C 1
ATOM 1726 O O . GLU A 1 221 ? 29.029 22.776 -16.907 1.00 43.62 221 GLU A O 1
ATOM 1731 N N . GLY A 1 222 ? 30.001 20.777 -17.276 1.00 36.72 222 GLY A N 1
ATOM 1732 C CA . GLY A 1 222 ? 30.867 20.745 -16.083 1.00 36.72 222 GLY A CA 1
ATOM 1733 C C . GLY A 1 222 ? 32.314 21.170 -16.321 1.00 36.72 222 GLY A C 1
ATOM 1734 O O . GLY A 1 222 ? 32.894 20.768 -17.355 1.00 36.72 222 GLY A O 1
#

Sequence (222 aa):
MFQRDYIMRMIAQAAEAAGTILGLRRRQEQEQALRFIDDWLEQHLRLRLDLADRLSADDLAQLHTTAGVPDAGAIIAVARLLREAAAVADAGGDEELAYRRRLKALELNLRVSAEKPDDAALDPDEEAEALLAELAAWELPPSLTLGLAHWCERRGRYAEAENWLYEWLESEGADRKTAVAFYKRLLKLPDERLAGGGLPREEAEAGLAALDAEESGTDKEG

Secondary structure (DSSP, 8-state):
-HHHHHHHHHHHHHHHHHHHHHHHHHTT-HHHHHHHHHHHHHHHHS--HHHHHHS-HHHHHHHTEETTEE-HHHHHHHHHHHHHHHHHHHHTT-HHHHHHHHHHHHHHHHHHGGG--TT-SS-HHHHHHHHHHHHTTSPPPHHHHHHHHHHHHHTT-HHHHHHHHHHHHTSTT--HHHHHHHHHHHTTS-HHHHHHTT--HHHHHHHHHHHHHHHHHHTT--

InterPro domains:
  IPR045507 Protein of unknown function DUF6483 [PF20092] (1-212)

Foldseek 3Di:
DVLLVVLLVLLVVLLVLLVVLVVCVVVVVLVVSQVSLQVVCCVPPVDGVVNVLVDALVVVQVSQADPNRTSLSNLLSQLSSLQSNLVSCVSVVNNVSSLSSLLSSLLSLLVCQVVADPPHPGRSLVSNVVSCVVCVVDDRDLVCLQSQLVSLVVVLLNVSSVVSLVSNCVDPPDDLVVVLVSLVVVLVDDQVSCVVNVHGNVNSVVSNVVSVVVVVVVVVVD